Protein AF-A0A075LX25-F1 (afdb_monomer)

Foldseek 3Di:
DLLVLLVVLLVLLVVLLVVLVVLLVVQVDPLCVLVSVVSVVSSVLSVVSNVVSVVVSVVVVVVVVVVVVVCVVVPADPVPDDPDDDDDDDDDDDDDDPPDPDPVLNVLVVSCCVSLVPPDDDLVRLVSLQVVLVVCLVSLVSSLVSLVVSLVPDNHPVVNVVSVVSSVVSVSVNVSSVVSNVSSVVNVVVVVVVVVVCCCVPPDPVPNVVPPD

Secondary structure (DSSP, 8-state):
-HHHHHHHHHHHHHHHHHHHHHHHHHT-SGGGHHHHHHHHHHHHHHHHHHHHHHHHHHHHHHHHHHHHHGGG-TTS-TT-------------PPPS--TT---HHHHHHHHHHHHHHSSPPPHHHHHHHHHHHHHHHHHHHHHHHHHHHHHHH--SHHHHHHHHHHHHHHHHHHHHHHHHHHHHHHHHHHHHHHHHHHHHHHS-GGGGGGTT-

Structure (mmCIF, N/CA/C/O backbone):
data_AF-A0A075LX25-F1
#
_entry.id   AF-A0A075LX25-F1
#
loop_
_atom_site.group_PDB
_atom_site.id
_atom_site.type_symbol
_atom_site.label_atom_id
_atom_site.label_alt_id
_atom_site.label_comp_id
_atom_site.label_asym_id
_atom_site.label_entity_id
_atom_site.label_seq_id
_atom_site.pdbx_PDB_ins_code
_atom_site.Cartn_x
_atom_site.Cartn_y
_atom_site.Cartn_z
_atom_site.occupancy
_atom_site.B_iso_or_equiv
_atom_site.auth_seq_id
_atom_site.auth_comp_id
_atom_site.auth_asym_id
_atom_site.auth_atom_id
_atom_site.pdbx_PDB_model_num
ATOM 1 N N . MET A 1 1 ? -3.663 -1.501 22.529 1.00 60.97 1 MET A N 1
ATOM 2 C CA . MET A 1 1 ? -2.922 -2.020 21.355 1.00 60.97 1 MET A CA 1
ATOM 3 C C . MET A 1 1 ? -3.442 -1.417 20.053 1.00 60.97 1 MET A C 1
ATOM 5 O O . MET A 1 1 ? -2.631 -0.852 19.342 1.00 60.97 1 MET A O 1
ATOM 9 N N . VAL A 1 2 ? -4.759 -1.421 19.802 1.00 77.56 2 VAL A N 1
ATOM 10 C CA . VAL A 1 2 ? -5.391 -0.855 18.586 1.00 77.56 2 VAL A CA 1
ATOM 11 C C . VAL A 1 2 ? -4.964 0.590 18.276 1.00 77.56 2 VAL A C 1
ATOM 13 O O . VAL A 1 2 ? -4.506 0.862 17.177 1.00 77.56 2 VAL A O 1
ATOM 16 N N . GLU A 1 3 ? -5.001 1.500 19.256 1.00 82.44 3 GLU A N 1
ATOM 17 C CA . GLU A 1 3 ? -4.619 2.908 19.033 1.00 82.44 3 GLU A CA 1
ATOM 18 C C . GLU A 1 3 ? -3.152 3.089 18.594 1.00 82.44 3 GLU A C 1
ATOM 20 O O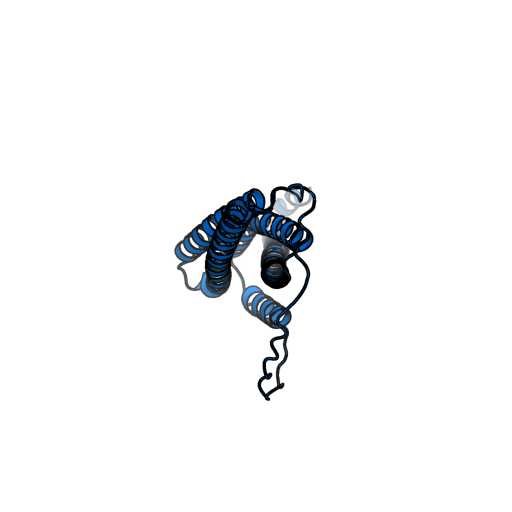 . GLU A 1 3 ? -2.855 3.935 17.755 1.00 82.44 3 GLU A O 1
ATOM 25 N N . LYS A 1 4 ? -2.224 2.283 19.132 1.00 88.94 4 LYS A N 1
ATOM 26 C CA . LYS A 1 4 ? -0.805 2.334 18.742 1.00 88.94 4 LYS A CA 1
ATOM 27 C C . LYS A 1 4 ? -0.632 1.883 17.291 1.00 88.94 4 LYS A C 1
ATOM 29 O O . LYS A 1 4 ? 0.054 2.560 16.534 1.00 88.94 4 LYS A O 1
ATOM 34 N N . ASP A 1 5 ? -1.269 0.772 16.930 1.00 90.12 5 ASP A N 1
ATOM 35 C CA . ASP A 1 5 ? -1.233 0.206 15.579 1.00 90.12 5 ASP A CA 1
ATOM 36 C C . ASP A 1 5 ? -1.844 1.203 14.564 1.00 90.12 5 ASP A C 1
ATOM 38 O O . ASP A 1 5 ? -1.271 1.447 13.505 1.00 90.12 5 ASP A O 1
ATOM 42 N N . MET A 1 6 ? -2.949 1.869 14.922 1.00 90.06 6 MET A N 1
ATOM 43 C CA . MET A 1 6 ? -3.569 2.928 14.111 1.00 90.06 6 MET A CA 1
ATOM 44 C C . MET A 1 6 ? -2.657 4.156 13.927 1.00 90.06 6 MET A C 1
ATOM 46 O O . MET A 1 6 ? -2.541 4.685 12.821 1.00 90.06 6 MET A O 1
ATOM 50 N N . LEU A 1 7 ? -1.976 4.609 14.988 1.00 93.44 7 LEU A N 1
ATOM 51 C CA . LEU A 1 7 ? -1.011 5.716 14.903 1.00 93.44 7 LEU A CA 1
ATOM 52 C C . LEU A 1 7 ? 0.196 5.369 14.028 1.00 93.44 7 LEU A C 1
ATOM 54 O O . LEU A 1 7 ? 0.692 6.221 13.289 1.00 93.44 7 LEU A O 1
ATOM 58 N N . GLU A 1 8 ? 0.675 4.131 14.120 1.00 95.06 8 GLU A N 1
ATOM 59 C CA . GLU A 1 8 ? 1.778 3.651 13.295 1.00 95.06 8 GLU A CA 1
ATOM 60 C C . GLU A 1 8 ? 1.414 3.699 11.811 1.00 95.06 8 GLU A C 1
ATOM 62 O O . GLU A 1 8 ? 2.171 4.259 11.018 1.00 95.06 8 GLU A O 1
ATOM 67 N N . VAL A 1 9 ? 0.240 3.183 11.450 1.00 93.88 9 VAL A N 1
ATOM 68 C CA . VAL A 1 9 ? -0.244 3.195 10.066 1.00 93.88 9 VAL A CA 1
ATOM 69 C C . VAL A 1 9 ? -0.485 4.613 9.565 1.00 93.88 9 VAL A C 1
ATOM 71 O O . VAL A 1 9 ? -0.024 4.953 8.481 1.00 93.88 9 VAL A O 1
ATOM 74 N N . TYR A 1 10 ? -1.088 5.485 10.375 1.00 96.38 10 TYR A N 1
ATOM 75 C CA . TYR A 1 10 ? -1.231 6.903 10.032 1.00 96.38 10 TYR A CA 1
ATOM 76 C C . TYR A 1 10 ? 0.113 7.550 9.645 1.00 96.38 10 TYR A C 1
ATOM 78 O O . TYR A 1 10 ? 0.211 8.269 8.645 1.00 96.38 10 TYR A O 1
ATOM 86 N N . GLU A 1 11 ? 1.175 7.286 10.412 1.00 97.19 11 GLU A N 1
ATOM 87 C CA . GLU A 1 11 ? 2.505 7.814 10.104 1.00 97.19 11 GLU A CA 1
ATOM 88 C C . GLU A 1 11 ? 3.157 7.130 8.892 1.00 97.19 11 GLU A C 1
ATOM 90 O O . GLU A 1 11 ? 3.932 7.782 8.183 1.00 97.19 11 GLU A O 1
ATOM 95 N N . LEU A 1 12 ? 2.859 5.855 8.624 1.00 96.25 12 LEU A N 1
ATOM 96 C CA . LEU A 1 12 ? 3.297 5.170 7.404 1.00 96.25 12 LEU A CA 1
ATOM 97 C C . LEU A 1 12 ? 2.649 5.795 6.162 1.00 96.25 12 LEU A C 1
ATOM 99 O O . LEU A 1 12 ? 3.384 6.226 5.276 1.00 96.25 12 LEU A O 1
ATOM 103 N N . GLU A 1 13 ? 1.333 5.989 6.153 1.00 95.56 13 GLU A N 1
ATOM 104 C CA . GLU A 1 13 ? 0.575 6.582 5.038 1.00 95.56 13 GLU A CA 1
ATOM 105 C C . GLU A 1 13 ? 1.006 8.022 4.725 1.00 95.56 13 GLU A C 1
ATOM 107 O O . GLU A 1 13 ? 1.232 8.450 3.583 1.00 95.56 13 GLU A O 1
ATOM 112 N N . LYS A 1 14 ? 1.229 8.801 5.784 1.00 96.75 14 LYS A N 1
ATOM 113 C CA . LYS A 1 14 ? 1.765 10.161 5.690 1.00 96.75 14 LYS A CA 1
ATOM 114 C C . LYS A 1 14 ? 3.177 10.200 5.102 1.00 96.75 14 LYS A C 1
ATOM 116 O O . LYS A 1 14 ? 3.534 11.171 4.430 1.00 96.75 14 LYS A O 1
ATOM 121 N N . LYS A 1 15 ? 4.007 9.190 5.373 1.00 96.19 15 LYS A N 1
ATOM 122 C CA . LYS A 1 15 ? 5.345 9.068 4.774 1.00 96.19 15 LYS A CA 1
ATOM 123 C C . LYS A 1 15 ? 5.261 8.558 3.337 1.00 96.19 15 LYS A C 1
ATOM 125 O O . LYS A 1 15 ? 5.974 9.097 2.492 1.00 96.19 15 LYS A O 1
ATOM 130 N N . ALA A 1 16 ? 4.403 7.577 3.067 1.00 93.06 16 ALA A N 1
ATOM 131 C CA . ALA A 1 16 ? 4.197 6.976 1.755 1.00 93.06 16 ALA A CA 1
ATOM 132 C C . ALA A 1 16 ? 3.757 8.032 0.736 1.00 93.06 16 ALA A C 1
ATOM 134 O O . ALA A 1 16 ? 4.486 8.288 -0.222 1.00 93.06 16 ALA A O 1
ATOM 135 N N . SER A 1 17 ? 2.679 8.767 1.025 1.00 93.88 17 SER A N 1
ATOM 136 C CA . SER A 1 17 ? 2.185 9.865 0.175 1.00 93.88 17 SER A CA 1
ATOM 137 C C . SER A 1 17 ? 3.264 10.901 -0.166 1.00 93.88 17 SER A C 1
ATOM 139 O O . SER A 1 17 ? 3.416 11.302 -1.322 1.00 93.88 17 SER A O 1
ATOM 141 N N . LYS A 1 18 ? 4.078 11.312 0.817 1.00 95.81 18 LYS A N 1
ATOM 142 C CA . LYS A 1 18 ? 5.194 12.244 0.587 1.00 95.81 18 LYS A CA 1
ATOM 143 C C . LYS A 1 18 ? 6.259 11.656 -0.333 1.00 95.81 18 LYS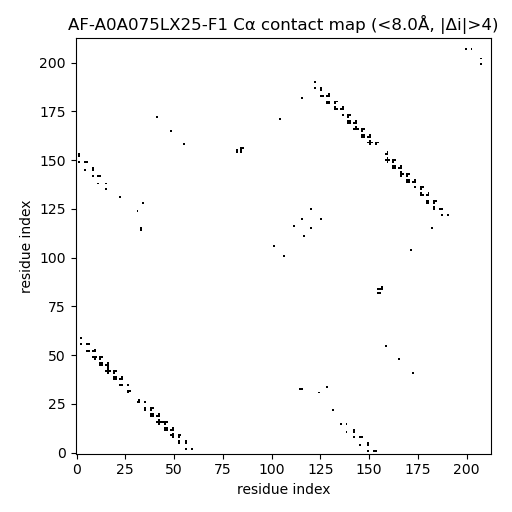 A C 1
ATOM 145 O O . LYS A 1 18 ? 6.712 12.358 -1.234 1.00 95.81 18 LYS A O 1
ATOM 150 N N . LYS A 1 19 ? 6.662 10.405 -0.102 1.00 94.62 19 LYS A N 1
ATOM 151 C CA . LYS A 1 19 ? 7.670 9.721 -0.921 1.00 94.62 19 LYS A CA 1
ATOM 152 C C . LYS A 1 19 ? 7.178 9.526 -2.353 1.00 94.62 19 LYS A C 1
ATOM 154 O O . LYS A 1 19 ? 7.884 9.912 -3.276 1.00 94.62 19 LYS A O 1
ATOM 159 N N . TYR A 1 20 ? 5.945 9.056 -2.543 1.00 90.00 20 TYR A N 1
ATOM 160 C CA . TYR A 1 20 ? 5.354 8.923 -3.875 1.00 90.00 20 TYR A CA 1
ATOM 161 C C . TYR A 1 20 ? 5.366 10.254 -4.631 1.00 90.00 20 TYR A C 1
ATOM 163 O O . TYR A 1 20 ? 5.832 10.324 -5.766 1.00 90.00 20 TYR A O 1
ATOM 171 N N . MET A 1 21 ? 4.978 11.351 -3.976 1.00 92.69 21 MET A N 1
ATOM 172 C CA . MET A 1 21 ? 5.028 12.679 -4.592 1.00 92.69 21 MET A CA 1
ATOM 173 C C . MET A 1 21 ? 6.449 13.188 -4.874 1.00 92.69 21 MET A C 1
ATOM 175 O O . MET A 1 21 ? 6.636 13.973 -5.806 1.00 92.69 21 MET A O 1
ATOM 179 N N . GLN A 1 22 ? 7.454 12.780 -4.095 1.00 94.31 22 GLN A N 1
ATOM 180 C CA . GLN A 1 22 ? 8.859 13.074 -4.399 1.00 94.31 22 GLN A CA 1
ATOM 181 C C . GLN A 1 22 ? 9.303 12.347 -5.673 1.00 94.31 22 GLN A C 1
ATOM 183 O O . GLN A 1 22 ? 9.898 12.974 -6.550 1.00 94.31 22 GLN A O 1
ATOM 188 N N . GLU A 1 23 ? 8.941 11.072 -5.821 1.00 91.62 23 GLU A N 1
ATOM 189 C CA . GLU A 1 23 ? 9.244 10.282 -7.019 1.00 91.62 23 GLU A CA 1
ATOM 190 C C . GLU A 1 23 ? 8.541 10.831 -8.268 1.00 91.62 23 GLU A C 1
ATOM 192 O O . GLU A 1 23 ? 9.168 10.973 -9.317 1.00 91.62 23 GLU A O 1
ATOM 197 N N . VAL A 1 24 ? 7.277 11.256 -8.150 1.00 84.50 24 VAL A N 1
ATOM 198 C CA . VAL A 1 24 ? 6.540 11.925 -9.242 1.00 84.50 24 VAL A CA 1
ATOM 199 C C . VAL A 1 24 ? 7.286 13.163 -9.744 1.00 84.50 24 VAL A C 1
ATOM 201 O O . VAL A 1 24 ? 7.380 13.377 -10.953 1.00 84.50 24 VAL A O 1
ATOM 204 N N . LYS A 1 25 ? 7.837 13.973 -8.830 1.00 91.50 25 LYS A N 1
ATOM 205 C CA . LYS A 1 25 ? 8.612 15.175 -9.179 1.00 91.50 25 LYS A CA 1
ATOM 206 C C . LYS A 1 25 ? 9.962 14.832 -9.805 1.00 91.50 25 LYS A C 1
ATOM 208 O O . LYS A 1 25 ? 10.400 15.543 -10.705 1.00 91.50 25 LYS A O 1
ATOM 213 N N . ARG A 1 26 ? 10.610 13.761 -9.334 1.00 91.88 26 ARG A N 1
ATOM 214 C CA . ARG A 1 26 ? 11.889 13.270 -9.867 1.00 91.88 26 ARG A CA 1
ATOM 215 C C . ARG A 1 26 ? 11.743 12.746 -11.297 1.00 91.88 26 ARG A C 1
ATOM 217 O O . ARG A 1 26 ? 12.629 12.959 -12.114 1.00 91.88 26 ARG A O 1
ATOM 224 N N . LEU A 1 27 ? 10.621 12.099 -11.608 1.00 86.44 27 LEU A N 1
ATOM 225 C CA . LEU A 1 27 ? 10.330 11.485 -12.906 1.00 86.44 27 LEU A CA 1
ATOM 226 C C . LEU A 1 27 ? 9.596 12.427 -13.883 1.00 86.44 27 LEU A C 1
ATOM 228 O O . LEU A 1 27 ? 8.610 12.047 -14.516 1.00 86.44 27 LEU A O 1
ATOM 232 N N . ASN A 1 28 ? 10.040 13.676 -14.010 1.00 82.44 28 ASN A N 1
ATOM 233 C CA . ASN A 1 28 ? 9.319 14.711 -14.766 1.00 82.44 28 ASN A CA 1
ATOM 234 C C . ASN A 1 28 ? 9.358 14.551 -16.304 1.00 82.44 28 ASN A C 1
ATOM 236 O O . ASN A 1 28 ? 8.515 15.128 -16.991 1.00 82.44 28 ASN A O 1
ATOM 240 N N . GLU A 1 29 ? 10.267 13.745 -16.851 1.00 82.56 29 GLU A N 1
ATOM 241 C CA . GLU A 1 29 ? 10.363 13.507 -18.297 1.00 82.56 29 GLU A CA 1
ATOM 242 C C . GLU A 1 29 ? 9.153 12.733 -18.849 1.00 82.56 29 GLU A C 1
ATOM 244 O O . GLU A 1 29 ? 8.576 11.880 -18.170 1.00 82.56 29 GLU A O 1
ATOM 249 N N . GLU A 1 30 ? 8.778 12.987 -20.110 1.00 74.69 30 GLU A N 1
ATOM 250 C CA . GLU A 1 30 ? 7.608 12.349 -20.743 1.00 74.69 30 GLU A CA 1
ATOM 251 C C . GLU A 1 30 ? 7.742 10.826 -20.815 1.00 74.69 30 GLU A C 1
ATOM 253 O O . GLU A 1 30 ? 6.756 10.110 -20.640 1.00 74.69 30 GLU A O 1
ATOM 258 N N . LYS A 1 31 ? 8.974 10.316 -20.958 1.00 75.12 31 LYS A N 1
ATOM 259 C CA . LYS A 1 31 ? 9.248 8.874 -20.973 1.00 75.12 31 LYS A CA 1
ATOM 260 C C . LYS A 1 31 ? 8.707 8.170 -19.721 1.00 75.12 31 LYS A C 1
ATOM 262 O O . LYS A 1 31 ? 8.250 7.039 -19.821 1.00 75.12 31 LYS A O 1
ATOM 267 N N . TYR A 1 32 ? 8.673 8.850 -18.569 1.00 75.88 32 TYR A N 1
ATOM 268 C CA . TYR A 1 32 ? 8.199 8.320 -17.284 1.00 75.88 32 TYR A CA 1
ATOM 269 C C . TYR A 1 32 ? 6.708 8.512 -17.009 1.00 75.88 32 TYR A C 1
ATOM 271 O O . TYR A 1 32 ? 6.232 8.128 -15.937 1.00 75.88 32 TYR A O 1
ATOM 279 N N . ARG A 1 33 ? 5.949 9.085 -17.945 1.00 73.56 33 ARG A N 1
ATOM 280 C CA . ARG A 1 33 ? 4.532 9.401 -17.743 1.00 73.56 33 ARG A CA 1
ATOM 281 C C . ARG A 1 33 ? 3.688 8.229 -17.209 1.00 73.56 33 ARG A C 1
ATOM 283 O O . ARG A 1 33 ? 2.925 8.486 -16.276 1.00 73.56 33 ARG A O 1
ATOM 290 N N . PRO A 1 34 ? 3.820 6.976 -17.692 1.00 70.00 34 PRO A N 1
ATOM 291 C CA . PRO A 1 34 ? 3.030 5.867 -17.153 1.00 70.00 34 PRO A CA 1
ATOM 292 C C . PRO A 1 34 ? 3.329 5.559 -15.681 1.00 70.00 34 PRO A C 1
ATOM 294 O O . PRO A 1 34 ? 2.418 5.403 -14.872 1.00 70.00 34 PRO A O 1
ATOM 297 N N . ILE A 1 35 ? 4.610 5.558 -15.302 1.00 74.00 35 ILE A N 1
ATOM 298 C CA . ILE A 1 35 ? 5.029 5.329 -13.911 1.00 74.00 35 ILE A CA 1
ATOM 299 C C . ILE A 1 35 ? 4.562 6.477 -13.026 1.00 74.00 35 ILE A C 1
ATOM 301 O O . ILE A 1 35 ? 4.069 6.245 -11.926 1.00 74.00 35 ILE A O 1
ATOM 305 N N . ARG A 1 36 ? 4.673 7.724 -13.501 1.00 77.50 36 ARG A N 1
ATOM 306 C CA . ARG A 1 36 ? 4.149 8.873 -12.760 1.00 77.50 36 ARG A CA 1
ATOM 307 C C . ARG A 1 36 ? 2.656 8.737 -12.489 1.00 77.50 36 ARG A C 1
ATOM 309 O O . ARG A 1 36 ? 2.238 9.052 -11.384 1.00 77.50 36 ARG A O 1
ATOM 316 N N . ALA A 1 37 ? 1.866 8.304 -13.470 1.00 72.31 37 ALA A N 1
ATOM 317 C CA . ALA A 1 37 ? 0.425 8.138 -13.292 1.00 72.31 37 ALA A CA 1
ATOM 318 C C . ALA A 1 37 ? 0.117 7.125 -12.179 1.00 72.31 37 ALA A C 1
ATOM 320 O O . ALA A 1 37 ? -0.690 7.413 -11.296 1.00 72.31 37 ALA A O 1
ATOM 321 N N . LEU A 1 38 ? 0.834 5.998 -12.165 1.00 77.94 38 LEU A N 1
ATOM 322 C CA . LEU A 1 38 ? 0.745 5.019 -11.085 1.00 77.94 38 LEU A CA 1
ATOM 323 C C . LEU A 1 38 ? 1.141 5.619 -9.727 1.00 77.94 38 LEU A C 1
ATOM 325 O O . LEU A 1 38 ? 0.397 5.494 -8.760 1.00 77.94 38 LEU A O 1
ATOM 329 N N . LEU A 1 39 ? 2.280 6.311 -9.648 1.00 77.50 39 LEU A N 1
ATOM 330 C CA . LEU A 1 39 ? 2.745 6.929 -8.402 1.00 77.50 39 LEU A CA 1
ATOM 331 C C . LEU A 1 39 ? 1.784 8.000 -7.879 1.00 77.50 39 LEU A C 1
ATOM 333 O O . LEU A 1 39 ? 1.628 8.143 -6.670 1.00 77.50 39 LEU A O 1
ATOM 337 N N . VAL A 1 40 ? 1.130 8.748 -8.771 1.00 77.62 40 VAL A N 1
ATOM 338 C CA . VAL A 1 40 ? 0.088 9.711 -8.396 1.00 77.62 40 VAL A CA 1
ATOM 339 C C . VAL A 1 40 ? -1.117 8.992 -7.798 1.00 77.62 40 VAL A C 1
ATOM 341 O O . VAL A 1 40 ? -1.625 9.454 -6.781 1.00 77.62 40 VAL A O 1
ATOM 344 N N . LYS A 1 41 ? -1.553 7.864 -8.375 1.00 82.19 41 LYS A N 1
ATOM 345 C CA . LYS A 1 41 ? -2.642 7.060 -7.800 1.00 82.19 41 LYS A CA 1
ATOM 346 C C . LYS A 1 41 ? -2.293 6.590 -6.387 1.00 82.19 41 LYS A C 1
ATOM 348 O O . LYS A 1 41 ? -3.035 6.914 -5.468 1.00 82.19 41 LYS A O 1
ATOM 353 N N . LEU A 1 42 ? -1.130 5.958 -6.210 1.00 81.81 42 LEU A N 1
ATOM 354 C CA . LEU A 1 42 ? -0.654 5.500 -4.896 1.00 81.81 42 LEU A CA 1
ATOM 355 C C . LEU A 1 42 ? -0.553 6.661 -3.891 1.00 81.81 42 LEU A C 1
ATOM 357 O O . LEU A 1 42 ? -0.962 6.545 -2.741 1.00 81.81 42 LEU A O 1
ATOM 361 N N . ALA A 1 43 ? -0.072 7.831 -4.329 1.00 81.88 43 ALA A N 1
ATOM 362 C CA . ALA A 1 43 ? -0.018 9.017 -3.477 1.00 81.88 43 ALA A CA 1
ATOM 363 C C . ALA A 1 43 ? -1.407 9.501 -3.034 1.00 81.88 43 ALA A C 1
ATOM 365 O O . ALA A 1 43 ? -1.561 9.920 -1.885 1.00 81.88 43 ALA A O 1
ATOM 366 N N . ILE A 1 44 ? -2.391 9.489 -3.939 1.00 80.62 44 ILE A N 1
ATOM 367 C CA . ILE A 1 44 ? -3.776 9.877 -3.643 1.00 80.62 44 ILE A CA 1
ATOM 368 C C . ILE A 1 44 ? -4.375 8.912 -2.622 1.00 80.62 44 ILE A C 1
ATOM 370 O O . ILE A 1 44 ? -4.926 9.375 -1.621 1.00 80.62 44 ILE A O 1
ATOM 374 N N . ASP A 1 45 ? -4.215 7.608 -2.836 1.00 84.25 45 ASP A N 1
ATOM 375 C CA . ASP A 1 45 ? -4.740 6.580 -1.935 1.00 84.25 45 ASP A CA 1
ATOM 376 C C . ASP A 1 45 ? -4.149 6.734 -0.537 1.00 84.25 45 ASP A C 1
ATOM 378 O O . ASP A 1 45 ? -4.901 6.916 0.419 1.00 84.25 45 ASP A O 1
ATOM 382 N N . SER A 1 46 ? -2.823 6.862 -0.418 1.00 89.81 46 SER A N 1
ATOM 383 C CA . SER A 1 46 ? -2.187 7.083 0.885 1.00 89.81 46 SER A CA 1
ATOM 384 C C . SER A 1 46 ? -2.655 8.369 1.581 1.00 89.81 46 SER A C 1
ATOM 386 O O . SER A 1 46 ? -2.720 8.447 2.810 1.00 89.81 46 SER A O 1
ATOM 388 N N . VAL A 1 47 ? -2.995 9.427 0.832 1.00 90.94 47 VAL A N 1
ATOM 389 C CA . VAL A 1 47 ? -3.582 10.644 1.425 1.00 90.94 47 VAL A CA 1
ATOM 390 C C . VAL A 1 47 ? -4.981 10.369 1.972 1.00 90.94 47 VAL A C 1
ATOM 392 O O . VAL A 1 47 ? -5.293 10.835 3.076 1.00 90.94 47 VAL A O 1
ATOM 395 N N . ILE A 1 48 ? -5.804 9.629 1.228 1.00 89.12 48 ILE A N 1
ATOM 396 C CA . ILE A 1 48 ? -7.150 9.228 1.647 1.00 89.12 48 ILE A CA 1
ATOM 397 C C . ILE A 1 48 ? -7.056 8.334 2.887 1.00 89.12 48 ILE A C 1
ATOM 399 O O . ILE A 1 48 ? -7.673 8.649 3.906 1.00 89.12 48 ILE A O 1
ATOM 403 N N . HIS A 1 49 ? -6.231 7.287 2.850 1.00 94.62 49 HIS A N 1
ATOM 404 C CA . HIS A 1 49 ? -6.034 6.337 3.949 1.00 94.62 49 HIS A CA 1
ATOM 405 C C . HIS A 1 49 ? -5.558 7.030 5.222 1.00 94.62 49 HIS A C 1
ATOM 407 O O . HIS A 1 49 ? -6.134 6.823 6.292 1.00 94.62 49 HIS A O 1
ATOM 413 N N . LYS A 1 50 ? -4.586 7.943 5.107 1.00 96.56 50 LYS A N 1
ATOM 414 C CA . LYS A 1 50 ? -4.129 8.786 6.219 1.00 96.56 50 LYS A CA 1
ATOM 415 C C . LYS A 1 50 ? -5.287 9.553 6.869 1.00 96.56 50 LYS A C 1
ATOM 417 O O . LYS A 1 50 ? -5.386 9.572 8.094 1.00 96.56 50 LYS A O 1
ATOM 422 N N . HIS A 1 51 ? -6.148 10.200 6.082 1.00 96.75 51 HIS A N 1
ATOM 423 C CA . HIS A 1 51 ? -7.267 10.978 6.629 1.00 96.75 51 HIS A CA 1
ATOM 424 C C . HIS A 1 51 ? -8.378 10.099 7.212 1.00 96.75 51 HIS A C 1
ATOM 426 O O . HIS A 1 51 ? -8.945 10.448 8.247 1.00 96.75 51 HIS A O 1
ATOM 432 N N . LEU A 1 52 ? -8.651 8.940 6.608 1.00 94.56 52 LEU A N 1
ATOM 433 C CA . LEU A 1 52 ? -9.557 7.948 7.189 1.00 94.56 52 LEU A CA 1
ATOM 434 C C . LEU A 1 52 ? -9.024 7.446 8.534 1.00 94.56 52 LEU A C 1
ATOM 436 O O . LEU A 1 52 ? -9.768 7.402 9.509 1.00 94.56 52 LEU A O 1
ATOM 440 N N . MET A 1 53 ? -7.729 7.136 8.618 1.00 94.81 53 MET A N 1
ATOM 441 C CA . MET A 1 53 ? -7.098 6.682 9.856 1.00 94.81 53 MET A CA 1
ATOM 442 C C . MET A 1 53 ? -7.120 7.761 10.944 1.00 94.81 53 MET A C 1
ATOM 444 O O . MET A 1 53 ? -7.400 7.469 12.104 1.00 94.81 53 MET A O 1
ATOM 448 N N . GLU A 1 54 ? -6.874 9.019 10.581 1.00 95.19 54 GLU A N 1
ATOM 449 C CA . GLU A 1 54 ? -6.992 10.160 11.492 1.00 95.19 54 GLU A CA 1
ATOM 450 C C . GLU A 1 54 ? -8.417 10.302 12.050 1.00 95.19 54 GLU A C 1
ATOM 452 O O . GLU A 1 54 ? -8.594 10.481 13.259 1.00 95.19 54 GLU A O 1
ATOM 457 N N . ALA A 1 55 ? -9.433 10.162 11.193 1.00 95.38 55 ALA A N 1
ATOM 458 C CA . ALA A 1 55 ? -10.832 10.188 11.607 1.00 95.38 55 ALA A CA 1
ATOM 459 C C . ALA A 1 55 ? -11.170 9.015 12.543 1.00 95.38 55 ALA A C 1
ATOM 461 O O . ALA A 1 55 ? -11.735 9.242 13.613 1.00 95.38 55 ALA A O 1
ATOM 462 N N . LEU A 1 56 ? -10.757 7.789 12.199 1.00 90.62 56 LEU A N 1
ATOM 463 C CA . LEU A 1 56 ? -10.946 6.600 13.039 1.00 90.62 56 LEU A CA 1
ATOM 464 C C . LEU A 1 56 ? -10.288 6.766 14.414 1.00 90.62 56 LEU A C 1
ATOM 466 O O . LEU A 1 56 ? -10.920 6.504 15.436 1.00 90.62 56 LEU A O 1
ATOM 470 N N . LEU A 1 57 ? -9.048 7.262 14.457 1.00 89.88 57 LEU A N 1
ATOM 471 C CA . LEU A 1 57 ? -8.326 7.553 15.698 1.00 89.88 57 LEU A CA 1
ATOM 472 C C . LEU A 1 57 ? -9.068 8.565 16.570 1.00 89.88 57 LEU A C 1
ATOM 474 O O . LEU A 1 57 ? -9.173 8.380 17.786 1.00 89.88 57 LEU A O 1
ATOM 478 N N . LYS A 1 58 ? -9.573 9.642 15.961 1.00 93.69 58 LYS A N 1
ATOM 479 C CA . LYS A 1 58 ? -10.347 10.661 16.669 1.00 93.69 58 LYS A CA 1
ATOM 480 C C . LYS A 1 58 ? -11.626 10.060 17.252 1.00 93.69 58 LYS A C 1
ATOM 482 O O . LYS A 1 58 ? -11.850 10.192 18.453 1.00 93.69 58 LYS A O 1
ATOM 487 N N . SER A 1 59 ? -12.399 9.332 16.447 1.00 87.81 59 SER A N 1
ATOM 488 C CA . SER A 1 59 ? -13.619 8.662 16.905 1.00 87.81 59 SER A CA 1
ATOM 489 C C . SER A 1 59 ? -13.339 7.651 18.020 1.00 87.81 59 SER A C 1
ATOM 491 O O . SER A 1 59 ? -14.057 7.627 19.016 1.00 87.81 59 SER A O 1
ATOM 493 N N . TYR A 1 60 ? -12.262 6.867 17.916 1.00 80.94 60 TYR A N 1
ATOM 494 C CA . TYR A 1 60 ? -11.863 5.912 18.954 1.00 80.94 60 TYR A CA 1
ATOM 495 C C . TYR A 1 60 ? -11.567 6.609 20.291 1.00 80.94 60 TYR A C 1
ATOM 497 O O . TYR A 1 60 ? -11.983 6.143 21.355 1.00 80.94 60 TYR A O 1
ATOM 505 N N . ARG A 1 61 ? -10.872 7.752 20.253 1.00 85.12 61 ARG A N 1
ATOM 506 C CA . ARG A 1 61 ? -10.567 8.553 21.448 1.00 85.12 61 ARG A CA 1
ATOM 507 C C . ARG A 1 61 ? -11.811 9.172 22.071 1.00 85.12 61 ARG A C 1
ATOM 509 O O . ARG A 1 61 ? -11.928 9.144 23.293 1.00 85.12 61 ARG A O 1
ATOM 516 N N . GLU A 1 62 ? -12.722 9.694 21.255 1.00 85.56 62 GLU A N 1
ATOM 517 C CA . GLU A 1 62 ? -13.986 10.273 21.723 1.00 85.56 62 GLU A CA 1
ATOM 518 C C . GLU A 1 62 ? -14.874 9.212 22.381 1.00 85.56 62 GLU A C 1
ATOM 520 O O . GLU A 1 62 ? -15.289 9.399 23.522 1.00 85.56 62 GLU A O 1
ATOM 525 N N . VAL A 1 63 ? -15.071 8.055 21.737 1.00 79.00 63 VAL A N 1
ATOM 526 C CA . VAL A 1 63 ? -15.829 6.930 22.317 1.00 79.00 63 VAL A CA 1
ATOM 527 C C . VAL A 1 63 ? -15.205 6.474 23.634 1.00 79.00 63 VAL A C 1
ATOM 529 O O . VAL A 1 63 ? -15.910 6.282 24.621 1.00 79.00 63 VAL A O 1
ATOM 532 N N . ARG A 1 64 ? -13.873 6.355 23.695 1.00 72.12 64 ARG A N 1
ATOM 533 C CA . ARG A 1 64 ? -13.169 6.011 24.939 1.00 72.12 64 ARG A CA 1
ATOM 534 C C . ARG A 1 64 ? -13.361 7.069 26.031 1.00 72.12 64 ARG A C 1
ATOM 536 O O . ARG A 1 64 ? -13.430 6.705 27.201 1.00 72.12 64 ARG A O 1
ATOM 543 N N . GLY A 1 65 ? -13.407 8.350 25.669 1.00 72.06 65 GLY A N 1
ATOM 544 C CA . GLY A 1 65 ? -13.717 9.448 26.586 1.00 72.06 65 GLY A CA 1
ATOM 545 C C . GLY A 1 65 ? -15.127 9.321 27.157 1.00 72.06 65 GLY A C 1
ATOM 546 O O . GLY A 1 65 ? -15.285 9.300 28.373 1.00 72.06 65 GLY A O 1
ATOM 547 N N . LEU A 1 66 ? -16.117 9.104 26.289 1.00 74.69 66 LEU A N 1
ATOM 548 C CA . LEU A 1 66 ? -17.509 8.893 26.689 1.00 74.69 66 LEU A CA 1
ATOM 549 C C . LEU A 1 66 ? -17.664 7.682 27.616 1.00 74.69 66 LEU A C 1
ATOM 551 O O . LEU A 1 66 ? -18.332 7.785 28.635 1.00 74.69 66 LEU A O 1
ATOM 555 N N . VAL A 1 67 ? -17.007 6.553 27.325 1.00 63.91 67 VAL A N 1
ATOM 556 C CA . VAL A 1 67 ? -17.040 5.370 28.208 1.00 63.91 67 VAL A CA 1
ATOM 557 C C . VAL A 1 67 ? -16.507 5.697 29.608 1.00 63.91 67 VAL A C 1
ATOM 559 O O . VAL A 1 67 ? -17.094 5.253 30.590 1.00 63.91 67 VAL A O 1
ATOM 562 N N . LYS A 1 68 ? -15.443 6.505 29.712 1.00 64.19 68 LYS A N 1
ATOM 563 C CA . LYS A 1 68 ? -14.917 6.964 31.009 1.00 64.19 68 LYS A CA 1
ATOM 564 C C . LYS A 1 68 ? -15.881 7.901 31.730 1.00 64.19 68 LYS A C 1
ATOM 566 O O . LYS A 1 68 ? -16.017 7.819 32.938 1.00 64.19 68 LYS A O 1
ATOM 571 N N . GLU A 1 69 ? -16.564 8.787 31.014 1.00 66.00 69 GLU A N 1
ATOM 572 C CA . GLU A 1 69 ? -17.587 9.661 31.610 1.00 66.00 69 GLU A CA 1
ATOM 573 C C . GLU A 1 69 ? -18.817 8.865 32.077 1.00 66.00 69 GLU A C 1
ATOM 575 O O . GLU A 1 69 ? -19.449 9.202 33.079 1.00 66.00 69 GLU A O 1
ATOM 580 N N . ILE A 1 70 ? -19.109 7.753 31.398 1.00 62.50 70 ILE A N 1
ATOM 581 C CA . ILE A 1 70 ? -20.163 6.795 31.746 1.00 62.50 70 ILE A CA 1
ATOM 582 C C . ILE A 1 70 ? -19.749 5.892 32.940 1.00 62.50 70 ILE A C 1
ATOM 584 O O . ILE A 1 70 ? -20.583 5.139 33.447 1.00 62.50 70 ILE A O 1
ATOM 588 N N . GLU A 1 71 ? -18.547 6.048 33.530 1.00 50.38 71 GLU A N 1
ATOM 589 C CA . GLU A 1 71 ? -18.133 5.442 34.825 1.00 50.38 71 GLU A CA 1
ATOM 590 C C . GLU A 1 71 ? -19.028 5.836 36.032 1.00 50.38 71 GLU A C 1
ATOM 592 O O . GLU A 1 71 ? -18.791 5.406 37.164 1.00 50.38 71 GLU A O 1
ATOM 597 N N . ALA A 1 72 ? -20.132 6.560 35.810 1.00 49.38 72 ALA A N 1
ATOM 598 C CA . ALA A 1 72 ? -21.304 6.550 36.690 1.00 49.38 72 ALA A CA 1
ATOM 599 C C . ALA A 1 72 ? -21.953 5.148 36.856 1.00 49.38 72 ALA A C 1
ATOM 601 O O . ALA A 1 72 ? -22.741 4.952 37.781 1.00 49.38 72 ALA A O 1
ATOM 602 N N . TYR A 1 73 ? -21.587 4.144 36.047 1.00 46.06 73 TYR A N 1
ATOM 603 C CA . TYR A 1 73 ? -21.965 2.732 36.228 1.00 46.06 73 TYR A CA 1
ATOM 604 C C . TYR A 1 73 ? -20.849 1.910 36.893 1.00 46.06 73 TYR A C 1
ATOM 606 O O . TYR A 1 73 ? -20.294 0.981 36.312 1.00 46.06 73 TYR A O 1
ATOM 614 N N . LYS A 1 74 ? -20.563 2.235 38.158 1.00 41.78 74 LYS A N 1
ATOM 615 C CA . LYS A 1 74 ? -19.562 1.641 39.076 1.00 41.78 74 LYS A CA 1
ATOM 616 C C . LYS A 1 74 ? -19.549 0.104 39.264 1.00 41.78 74 LYS A C 1
ATOM 618 O O . LYS A 1 74 ? -18.833 -0.373 40.140 1.00 41.78 74 LYS A O 1
ATOM 623 N N . TYR A 1 75 ? -20.319 -0.674 38.507 1.00 44.41 75 TYR A N 1
ATOM 624 C CA . TYR A 1 75 ? -20.549 -2.104 38.758 1.00 44.41 75 TYR A CA 1
ATOM 625 C C . TYR A 1 75 ? -20.170 -3.043 37.609 1.00 44.41 75 TYR A C 1
ATOM 627 O O . TYR A 1 75 ? -20.360 -4.246 37.752 1.00 44.41 75 TYR A O 1
ATOM 635 N N . ILE A 1 76 ? -19.626 -2.537 36.502 1.00 44.22 76 ILE A N 1
ATOM 636 C CA . ILE A 1 76 ? -19.173 -3.379 35.387 1.00 44.22 76 ILE A CA 1
ATOM 637 C C . ILE A 1 76 ? -17.676 -3.138 35.213 1.00 44.22 76 ILE A C 1
ATOM 639 O O . ILE A 1 76 ? -17.239 -2.002 35.019 1.00 44.22 76 ILE A O 1
ATOM 643 N N . GLY A 1 77 ? -16.875 -4.190 35.384 1.00 37.16 77 GLY A N 1
ATOM 644 C CA . GLY A 1 77 ? -15.420 -4.090 35.320 1.00 37.16 77 GLY A CA 1
ATOM 645 C C . GLY A 1 77 ? -14.942 -3.699 33.913 1.00 37.16 77 GLY A C 1
ATOM 646 O O . GLY A 1 77 ? -15.579 -4.063 32.926 1.00 37.16 77 GLY A O 1
ATOM 647 N N . PRO A 1 78 ? -13.796 -3.007 33.774 1.00 40.28 78 PRO A N 1
ATOM 648 C CA . PRO A 1 78 ? -13.259 -2.571 32.477 1.00 40.28 78 PRO A CA 1
ATOM 649 C C . PRO A 1 78 ? -12.935 -3.722 31.500 1.00 40.28 78 PRO A C 1
ATOM 651 O O . PRO A 1 78 ? -12.732 -3.475 30.314 1.00 40.28 78 PRO A O 1
ATOM 654 N N . GLU A 1 79 ? -12.917 -4.965 31.986 1.00 38.69 79 GLU A N 1
ATOM 655 C CA . GLU A 1 79 ? -12.706 -6.204 31.223 1.00 38.69 79 GLU A CA 1
ATOM 656 C C . GLU A 1 79 ? -14.007 -6.742 30.567 1.00 38.69 79 GLU A C 1
ATOM 658 O O . GLU A 1 79 ? -13.942 -7.648 29.740 1.00 38.69 79 GLU A O 1
ATOM 663 N N . GLU A 1 80 ? -15.190 -6.198 30.898 1.00 34.66 80 GLU A N 1
ATOM 664 C CA . GLU A 1 80 ? -16.512 -6.728 30.492 1.00 34.66 80 GLU A CA 1
ATOM 665 C C . GLU A 1 80 ? -17.236 -5.897 29.414 1.00 34.66 80 GLU A C 1
ATOM 667 O O . GLU A 1 80 ? -18.408 -6.129 29.109 1.00 34.66 80 GLU A O 1
ATOM 672 N N . PHE A 1 81 ? -16.560 -4.935 28.783 1.00 36.56 81 PHE A N 1
ATOM 673 C CA . PHE A 1 81 ? -17.154 -4.196 27.668 1.00 36.56 81 PHE A CA 1
ATOM 674 C C . PHE A 1 81 ? -17.086 -5.008 26.365 1.00 36.56 81 PHE A C 1
ATOM 676 O O . PHE A 1 81 ? -16.102 -4.963 25.627 1.00 36.56 81 PHE A O 1
ATOM 683 N N . VAL A 1 82 ? -18.176 -5.704 26.036 1.00 32.97 82 VAL A N 1
ATOM 684 C CA . VAL A 1 82 ? -18.481 -6.130 24.662 1.00 32.97 82 VAL A CA 1
ATOM 685 C C . VAL A 1 82 ? -19.280 -5.006 24.005 1.00 32.97 82 VAL A C 1
ATOM 687 O O . VAL A 1 82 ? -20.434 -4.772 24.357 1.00 32.97 82 VAL A O 1
ATOM 690 N N . ILE A 1 83 ? -18.691 -4.308 23.030 1.00 36.12 83 ILE A N 1
ATOM 691 C CA . ILE A 1 83 ? -19.467 -3.438 22.135 1.00 36.12 83 ILE A CA 1
ATOM 692 C C . ILE A 1 83 ? -20.398 -4.358 21.333 1.00 36.12 83 ILE A C 1
ATOM 694 O O . ILE A 1 83 ? -19.949 -5.108 20.463 1.00 36.12 83 ILE A O 1
ATOM 698 N N . LEU A 1 84 ? -21.687 -4.358 21.678 1.00 28.12 84 LEU A N 1
ATOM 699 C CA . LEU A 1 84 ? -22.706 -5.160 21.005 1.00 28.12 84 LEU A CA 1
ATOM 700 C C . LEU A 1 84 ? -22.797 -4.781 19.518 1.00 28.12 84 LEU A C 1
ATOM 702 O O . LEU A 1 84 ? -22.866 -3.610 19.152 1.00 28.12 84 LEU A O 1
ATOM 706 N N . LYS A 1 85 ? -22.810 -5.806 18.658 1.00 32.12 85 LYS A N 1
ATOM 707 C CA . LYS A 1 85 ? -23.047 -5.693 17.212 1.00 32.12 85 LYS A CA 1
A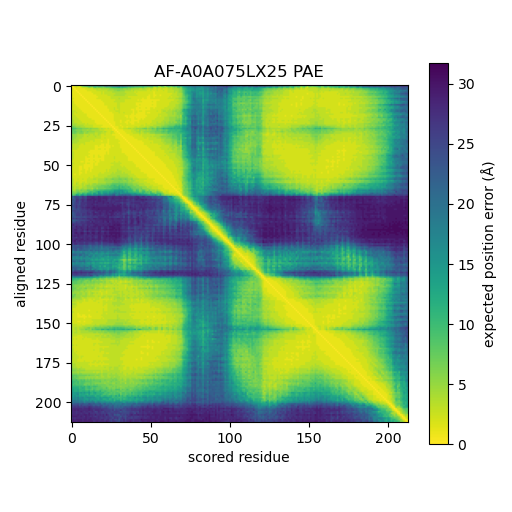TOM 708 C C . LYS A 1 85 ? -24.481 -5.211 16.925 1.00 32.12 85 LYS A C 1
ATOM 710 O O . LYS A 1 85 ? -25.428 -5.882 17.321 1.00 32.12 85 LYS A O 1
ATOM 715 N N . GLY A 1 86 ? -24.608 -4.145 16.128 1.00 26.30 86 GLY A N 1
ATOM 716 C CA . GLY A 1 86 ? -25.852 -3.653 15.497 1.00 26.30 86 GLY A CA 1
ATOM 717 C C . GLY A 1 86 ? -25.992 -2.138 15.694 1.00 26.30 86 GLY A C 1
ATOM 718 O O . GLY A 1 86 ? -25.863 -1.676 16.816 1.00 26.30 86 GLY A O 1
ATOM 719 N N . PHE A 1 87 ? -26.169 -1.281 14.684 1.00 25.30 87 PHE A N 1
ATOM 720 C CA . PHE A 1 87 ? -27.067 -1.333 13.523 1.00 25.30 87 PHE A CA 1
ATOM 721 C C . PHE A 1 87 ? -26.510 -0.518 12.334 1.00 25.30 87 PHE A C 1
ATOM 723 O O . PHE A 1 87 ? -25.815 0.473 12.546 1.00 25.30 87 PHE A O 1
ATOM 730 N N . GLY A 1 88 ? -26.901 -0.886 11.105 1.00 24.17 88 GLY A N 1
ATOM 731 C CA . GLY A 1 88 ? -26.784 -0.034 9.913 1.00 24.17 88 GLY A CA 1
ATOM 732 C C . GLY A 1 88 ? -26.563 -0.803 8.608 1.00 24.17 88 GLY A C 1
ATOM 733 O O . GLY A 1 88 ? -25.443 -0.846 8.113 1.00 24.17 88 GLY A O 1
ATOM 734 N N . GLU A 1 89 ? -27.615 -1.399 8.039 1.00 27.66 89 GLU A N 1
ATOM 735 C CA . GLU A 1 89 ? -27.624 -1.771 6.618 1.00 27.66 89 GLU A CA 1
ATOM 736 C C . GLU A 1 89 ? -27.740 -0.494 5.774 1.00 27.66 89 GLU A C 1
ATOM 738 O O . GLU A 1 89 ? -28.648 0.311 5.984 1.00 27.66 89 GLU A O 1
ATOM 743 N N . VAL A 1 90 ? -26.841 -0.312 4.804 1.00 22.64 90 VAL A N 1
ATOM 744 C CA . VAL A 1 90 ? -26.991 0.695 3.747 1.00 22.64 90 VAL A CA 1
ATOM 745 C C . VAL A 1 90 ? -27.014 -0.030 2.407 1.00 22.64 90 VAL A C 1
ATOM 747 O O . VAL A 1 90 ? -26.011 -0.583 1.960 1.00 22.64 90 VAL A O 1
ATOM 750 N N . ILE A 1 91 ? -28.185 -0.026 1.771 1.00 23.20 91 ILE A N 1
ATOM 751 C CA . ILE A 1 91 ? -28.387 -0.446 0.383 1.00 23.20 91 ILE A CA 1
ATOM 752 C C . ILE A 1 91 ? -28.016 0.742 -0.509 1.00 23.20 91 ILE A C 1
ATOM 754 O O . ILE A 1 91 ? -28.645 1.795 -0.418 1.00 23.20 91 ILE A O 1
ATOM 758 N N . PHE A 1 92 ? -27.033 0.573 -1.396 1.00 21.67 92 PHE A N 1
ATOM 759 C CA . PHE A 1 92 ? -26.788 1.506 -2.499 1.00 21.67 92 PHE A CA 1
ATOM 760 C C . PHE A 1 92 ? -27.281 0.904 -3.824 1.00 21.67 92 PHE A C 1
ATOM 762 O O . PHE A 1 92 ? -26.952 -0.246 -4.128 1.00 21.67 92 PHE A O 1
ATOM 769 N N . PRO A 1 93 ? -28.048 1.652 -4.640 1.00 23.19 93 PRO A N 1
ATOM 770 C CA . PRO A 1 93 ? -28.415 1.214 -5.978 1.00 23.19 93 PRO A CA 1
ATOM 771 C C . PRO A 1 93 ? -27.184 1.229 -6.895 1.00 23.19 93 PRO A C 1
ATOM 773 O O . PRO A 1 93 ? -26.487 2.234 -7.019 1.00 23.19 93 PRO A O 1
ATOM 776 N N . MET A 1 94 ? -26.934 0.099 -7.556 1.00 27.61 94 MET A N 1
ATOM 777 C CA . MET A 1 94 ? -25.941 -0.015 -8.626 1.00 27.61 94 MET A CA 1
ATOM 778 C C . MET A 1 94 ? -26.380 0.778 -9.872 1.00 27.61 94 MET A C 1
ATOM 780 O O . MET A 1 94 ? -27.562 0.735 -10.227 1.00 27.61 94 MET A O 1
ATOM 784 N N . PRO A 1 95 ? -25.450 1.426 -10.600 1.00 30.36 95 PRO A N 1
ATOM 785 C CA . PRO A 1 95 ? -25.708 1.935 -11.942 1.00 30.36 95 PRO A CA 1
ATOM 786 C C . PRO A 1 95 ? -26.050 0.803 -12.922 1.00 30.36 95 PRO A C 1
ATOM 788 O O . PRO A 1 95 ? -25.476 -0.285 -12.880 1.00 30.36 95 PRO A O 1
ATOM 791 N N . GLN A 1 96 ? -26.986 1.101 -13.822 1.00 34.84 96 GLN A N 1
ATOM 792 C CA . GLN A 1 96 ? -27.667 0.187 -14.746 1.00 34.84 96 GLN A CA 1
ATOM 793 C C . GLN A 1 96 ? -26.906 -0.107 -16.058 1.00 34.84 96 GLN A C 1
ATOM 795 O O . GLN A 1 96 ? -27.521 -0.619 -16.990 1.00 34.84 96 GLN A O 1
ATOM 800 N N . ASP A 1 97 ? -25.595 0.159 -16.164 1.00 35.16 97 ASP A N 1
ATOM 801 C CA . ASP A 1 97 ? -24.822 -0.253 -17.354 1.00 35.16 97 ASP A CA 1
ATOM 802 C C . ASP A 1 97 ? -23.650 -1.207 -17.021 1.00 35.16 97 ASP A C 1
ATOM 804 O O . ASP A 1 97 ? -22.622 -0.781 -16.491 1.00 35.16 97 ASP A O 1
ATOM 808 N N . PRO A 1 98 ? -23.797 -2.518 -17.307 1.00 38.59 98 PRO A N 1
ATOM 809 C CA . PRO A 1 98 ? -22.851 -3.577 -16.959 1.00 38.59 98 PRO A CA 1
ATOM 810 C C . PRO A 1 98 ? -21.787 -3.886 -18.035 1.00 38.59 98 PRO A C 1
ATOM 812 O O . PRO A 1 98 ? -21.109 -4.910 -17.938 1.00 38.59 98 PRO A O 1
ATOM 815 N N . ARG A 1 99 ? -21.598 -3.049 -19.065 1.00 37.09 99 ARG A N 1
ATOM 816 C CA . ARG A 1 99 ? -20.772 -3.395 -20.248 1.00 37.09 99 ARG A CA 1
ATOM 817 C C . ARG A 1 99 ? -19.300 -2.963 -20.195 1.00 37.09 99 ARG A C 1
ATOM 819 O O . ARG A 1 99 ? -18.761 -2.465 -21.173 1.00 37.09 99 ARG A O 1
ATOM 826 N N . LYS A 1 100 ? -18.652 -3.198 -19.057 1.00 38.41 100 LYS A N 1
ATOM 827 C CA . LYS A 1 100 ? -17.263 -3.688 -18.904 1.00 38.41 100 LYS A CA 1
ATOM 828 C C . LYS A 1 100 ? -16.983 -3.697 -17.402 1.00 38.41 100 LYS A C 1
ATOM 830 O O . LYS A 1 100 ? -16.323 -2.817 -16.861 1.00 38.41 100 LYS A O 1
ATOM 835 N N . LYS A 1 101 ? -17.524 -4.695 -16.697 1.00 41.84 101 LYS A N 1
ATOM 836 C CA . LYS A 1 101 ? -16.998 -5.076 -15.379 1.00 41.84 101 LYS A CA 1
ATOM 837 C C . LYS A 1 101 ? -15.654 -5.768 -15.594 1.00 41.84 101 LYS A C 1
ATOM 839 O O . LYS A 1 101 ? -15.561 -6.976 -15.437 1.00 41.84 101 LYS A O 1
ATOM 844 N N . MET A 1 102 ? -14.645 -5.016 -16.016 1.00 37.16 102 MET A N 1
ATOM 845 C CA . MET A 1 102 ? -13.298 -5.414 -15.652 1.00 37.16 102 MET A CA 1
ATOM 846 C C . MET A 1 102 ? -13.129 -5.055 -14.184 1.00 37.16 102 MET A C 1
ATOM 848 O O . MET A 1 102 ? -13.503 -3.951 -13.772 1.00 37.16 102 MET A O 1
ATOM 852 N N . GLY A 1 103 ? -12.614 -5.983 -13.384 1.00 42.69 103 GLY A N 1
ATOM 853 C CA . GLY A 1 103 ? -12.131 -5.613 -12.057 1.00 42.69 103 GLY A CA 1
ATOM 854 C C . GLY A 1 103 ? -11.102 -4.490 -12.209 1.00 42.69 103 GLY A C 1
ATOM 855 O O . GLY A 1 103 ? -10.347 -4.485 -13.180 1.00 42.69 103 GLY A O 1
ATOM 856 N N . ILE A 1 104 ? -11.043 -3.536 -11.275 1.00 44.47 104 ILE A N 1
ATOM 857 C CA . ILE A 1 104 ? -9.960 -2.532 -11.256 1.00 44.47 104 ILE A CA 1
ATOM 858 C C . ILE A 1 104 ? -8.595 -3.241 -11.344 1.00 44.47 104 ILE A C 1
ATOM 860 O O . ILE A 1 104 ? -7.708 -2.758 -12.034 1.00 44.47 104 ILE A O 1
ATOM 864 N N . ASP A 1 105 ? -8.487 -4.441 -10.762 1.00 44.88 105 ASP A N 1
ATOM 865 C CA . ASP A 1 105 ? -7.347 -5.355 -10.890 1.00 44.88 105 ASP A CA 1
ATOM 866 C C . ASP A 1 105 ? -7.005 -5.728 -12.344 1.00 44.88 105 ASP A C 1
ATOM 868 O O . ASP A 1 105 ? -5.848 -5.652 -12.742 1.00 44.88 105 ASP A O 1
ATOM 872 N N . GLU A 1 106 ? -7.998 -6.097 -13.155 1.00 48.56 106 GLU A N 1
ATOM 873 C CA . GLU A 1 106 ? -7.808 -6.459 -14.567 1.00 48.56 106 GLU A CA 1
ATOM 874 C C . GLU A 1 106 ? -7.437 -5.235 -15.407 1.00 48.56 106 GLU A C 1
ATOM 876 O O . GLU A 1 106 ? -6.655 -5.344 -16.344 1.00 48.56 106 GLU A O 1
ATOM 881 N N . LEU A 1 107 ? -7.960 -4.060 -15.048 1.00 49.03 107 LEU A N 1
ATOM 882 C CA . LEU A 1 107 ? -7.689 -2.803 -15.745 1.00 49.03 107 LEU A CA 1
ATOM 883 C C . LEU A 1 107 ? -6.306 -2.247 -15.407 1.00 49.03 107 LEU A C 1
ATOM 885 O O . LEU A 1 107 ? -5.628 -1.704 -16.274 1.00 49.03 107 LEU A O 1
ATOM 889 N N . VAL A 1 108 ? -5.869 -2.419 -14.162 1.00 50.47 108 VAL A N 1
ATOM 890 C CA . VAL A 1 108 ? -4.502 -2.127 -13.733 1.00 50.47 108 VAL A CA 1
ATOM 891 C C . VAL A 1 108 ? -3.529 -3.114 -14.370 1.00 50.47 108 VAL A C 1
ATOM 893 O O . VAL A 1 108 ? -2.483 -2.688 -14.844 1.00 50.47 108 VAL A O 1
ATOM 896 N N . ASP A 1 109 ? -3.865 -4.400 -14.448 1.00 54.59 109 ASP A N 1
ATOM 897 C CA . ASP A 1 109 ? -3.020 -5.400 -15.103 1.00 54.59 109 ASP A CA 1
ATOM 898 C C . ASP A 1 109 ? -2.903 -5.176 -16.612 1.00 54.59 109 ASP A C 1
ATOM 900 O O . ASP A 1 109 ? -1.791 -5.214 -17.138 1.00 54.59 109 ASP A O 1
ATOM 904 N N . GLU A 1 110 ? -4.011 -4.891 -17.299 1.00 53.69 110 GLU A N 1
ATOM 905 C CA . GLU A 1 110 ? -4.018 -4.529 -18.721 1.00 53.69 110 GLU A CA 1
ATOM 906 C C . GLU A 1 110 ? -3.224 -3.233 -18.940 1.00 53.69 110 GLU A C 1
ATOM 908 O O . GLU A 1 110 ? -2.316 -3.211 -19.765 1.00 53.69 110 GLU A O 1
ATOM 913 N N . TYR A 1 111 ? -3.444 -2.199 -18.118 1.00 57.00 111 TYR A N 1
ATOM 914 C CA . TYR A 1 111 ? -2.702 -0.937 -18.197 1.00 57.00 111 TYR A CA 1
ATOM 915 C C . TYR A 1 111 ? -1.201 -1.107 -17.938 1.00 57.00 111 TYR A C 1
ATOM 917 O O . TYR A 1 111 ? -0.383 -0.541 -18.660 1.00 57.00 111 TYR A O 1
ATOM 925 N N . LEU A 1 112 ? -0.809 -1.878 -16.919 1.00 57.88 112 LEU A N 1
ATOM 926 C CA . LEU A 1 112 ? 0.597 -2.147 -16.614 1.00 57.88 112 LEU A CA 1
ATOM 927 C C . LEU A 1 112 ? 1.243 -2.971 -17.723 1.00 57.88 112 LEU A C 1
ATOM 929 O O . LEU A 1 112 ? 2.386 -2.703 -18.080 1.00 57.88 112 LEU A O 1
ATOM 933 N N . THR A 1 113 ? 0.522 -3.937 -18.283 1.00 62.12 113 THR A N 1
ATOM 934 C CA . THR A 1 113 ? 1.007 -4.746 -19.402 1.00 62.12 113 THR A CA 1
ATOM 935 C C . THR A 1 113 ? 1.185 -3.864 -20.634 1.00 62.12 113 THR A C 1
ATOM 937 O O . THR A 1 113 ? 2.293 -3.745 -21.137 1.00 62.12 113 THR A O 1
ATOM 940 N N . GLU A 1 114 ? 0.170 -3.122 -21.066 1.00 60.31 114 GLU A N 1
ATOM 941 C CA . GLU A 1 114 ? 0.263 -2.252 -22.243 1.00 60.31 114 GLU A CA 1
ATOM 942 C C . GLU A 1 114 ? 1.301 -1.132 -22.079 1.00 60.31 114 GLU A C 1
ATOM 944 O O . GLU A 1 114 ? 2.131 -0.907 -22.965 1.00 60.31 114 GLU A O 1
ATOM 949 N N . ALA A 1 115 ? 1.309 -0.445 -20.934 1.00 55.75 115 ALA A N 1
ATOM 950 C CA . ALA A 1 115 ? 2.193 0.694 -20.711 1.00 55.75 115 ALA A CA 1
ATOM 951 C C . ALA A 1 115 ? 3.651 0.290 -20.449 1.00 55.75 115 ALA A C 1
ATOM 953 O O . ALA A 1 115 ? 4.560 1.063 -20.760 1.00 55.75 115 ALA A O 1
ATOM 954 N N . LEU A 1 116 ? 3.889 -0.901 -19.885 1.00 55.72 116 LEU A N 1
ATOM 955 C CA . LEU A 1 116 ? 5.234 -1.402 -19.587 1.00 55.72 116 LEU A CA 1
ATOM 956 C C . LEU A 1 116 ? 5.731 -2.441 -20.595 1.00 55.72 116 LEU A C 1
ATOM 958 O O . LEU A 1 116 ? 6.900 -2.818 -20.500 1.00 55.72 116 LEU A O 1
ATOM 962 N N . GLU A 1 117 ? 4.919 -2.902 -21.554 1.00 58.38 117 GLU A N 1
ATOM 963 C CA . GLU A 1 117 ? 5.314 -3.780 -22.674 1.00 58.38 117 GLU A CA 1
ATOM 964 C C . GLU A 1 117 ? 5.555 -3.032 -24.002 1.00 58.38 117 GLU A C 1
ATOM 966 O O . GLU A 1 117 ? 6.226 -3.573 -24.882 1.00 58.38 117 GLU A O 1
ATOM 971 N N . ALA A 1 118 ? 5.158 -1.757 -24.114 1.00 48.94 118 ALA A N 1
ATOM 972 C CA . ALA A 1 118 ? 5.465 -0.874 -25.251 1.00 48.94 118 ALA A CA 1
ATOM 973 C C . ALA A 1 118 ? 7.001 -0.637 -25.466 1.00 48.94 118 ALA A C 1
ATOM 975 O O . ALA A 1 118 ? 7.808 -0.928 -24.570 1.00 48.94 118 ALA A O 1
ATOM 976 N N . PRO A 1 119 ? 7.450 -0.199 -26.671 1.00 53.12 119 PRO A N 1
ATOM 977 C CA . PRO A 1 119 ? 8.807 -0.440 -27.196 1.00 53.12 119 PRO A CA 1
ATOM 978 C C . PRO A 1 119 ? 9.921 0.393 -26.520 1.00 53.12 119 PRO A C 1
ATOM 980 O O . PRO A 1 119 ? 9.646 1.290 -25.730 1.00 53.12 119 PRO A O 1
ATOM 983 N N . PRO A 1 120 ? 11.199 0.060 -26.804 1.00 54.06 120 PRO A N 1
ATOM 984 C CA . PRO A 1 120 ? 12.117 -0.471 -25.802 1.00 54.06 120 PRO A CA 1
ATOM 985 C C . PRO A 1 120 ? 12.367 0.502 -24.640 1.00 54.06 120 PRO A C 1
ATOM 987 O O . PRO A 1 120 ? 12.887 1.602 -24.814 1.00 54.06 120 PRO A O 1
ATOM 990 N N . LEU A 1 121 ? 12.070 0.043 -23.424 1.00 61.56 121 LEU A N 1
ATOM 991 C CA . LEU A 1 121 ? 12.472 0.735 -22.205 1.00 61.56 121 LEU A CA 1
ATOM 992 C C . LEU A 1 121 ? 14.002 0.768 -22.125 1.00 61.56 121 LEU A C 1
ATOM 994 O O . LEU A 1 121 ? 14.655 -0.274 -22.227 1.00 61.56 121 LEU A O 1
ATOM 998 N N . SER A 1 122 ? 14.567 1.959 -21.935 1.00 75.06 122 SER A N 1
ATOM 999 C CA . SER A 1 122 ? 16.000 2.114 -21.697 1.00 75.06 122 SER A CA 1
ATOM 1000 C C . SER A 1 122 ? 16.419 1.392 -20.408 1.00 75.06 122 SER A C 1
ATOM 1002 O O . SER A 1 122 ? 15.610 1.136 -19.506 1.00 75.06 122 SER A O 1
ATOM 1004 N N . GLU A 1 123 ? 17.705 1.062 -20.293 1.00 79.25 123 GLU A N 1
ATOM 1005 C CA . GLU A 1 123 ? 18.273 0.518 -19.052 1.00 79.25 123 GLU A CA 1
ATOM 1006 C C . GLU A 1 123 ? 18.044 1.466 -17.862 1.00 79.25 123 GLU A C 1
ATOM 1008 O O . GLU A 1 123 ? 17.706 1.026 -16.760 1.00 79.25 123 GLU A O 1
ATOM 1013 N N . GLU A 1 124 ? 18.132 2.774 -18.118 1.00 81.06 124 GLU A N 1
ATOM 1014 C CA . GLU A 1 124 ? 17.808 3.844 -17.172 1.00 81.06 124 GLU A CA 1
ATOM 1015 C C . GLU A 1 124 ? 16.367 3.712 -16.647 1.00 81.06 124 GLU A C 1
ATOM 1017 O O . GLU A 1 124 ? 16.143 3.690 -15.436 1.00 81.06 124 GLU A O 1
ATOM 1022 N N . TYR A 1 125 ? 15.391 3.531 -17.543 1.00 78.50 125 TYR A N 1
ATOM 1023 C CA . TYR A 1 125 ? 13.983 3.382 -17.175 1.00 78.50 125 TYR A CA 1
ATOM 1024 C C . TYR A 1 125 ? 13.718 2.108 -16.368 1.00 78.50 125 TYR A C 1
ATOM 1026 O O . TYR A 1 125 ? 13.005 2.125 -15.364 1.00 78.50 125 TYR A O 1
ATOM 1034 N N . THR A 1 126 ? 14.329 0.999 -16.786 1.00 80.81 126 THR A N 1
ATOM 1035 C CA . THR A 1 126 ? 14.214 -0.297 -16.100 1.00 80.81 126 THR A CA 1
ATOM 1036 C C . THR A 1 126 ? 14.781 -0.225 -14.681 1.00 80.81 126 THR A C 1
ATOM 1038 O O . THR A 1 126 ? 14.208 -0.786 -13.747 1.00 80.81 126 THR A O 1
ATOM 1041 N N . THR A 1 127 ? 15.880 0.507 -14.506 1.00 84.19 127 THR A N 1
ATOM 1042 C CA . THR A 1 127 ? 16.504 0.726 -13.197 1.00 84.19 127 THR A CA 1
ATOM 1043 C C . THR A 1 127 ? 15.647 1.633 -12.316 1.00 84.19 127 THR A C 1
ATOM 1045 O O . THR A 1 127 ? 15.454 1.329 -11.140 1.00 84.19 127 THR A O 1
ATOM 1048 N N . ALA A 1 128 ? 15.056 2.694 -12.875 1.00 82.69 128 ALA A N 1
ATOM 1049 C CA . ALA A 1 128 ? 14.138 3.560 -12.138 1.00 82.69 128 ALA A CA 1
ATOM 1050 C C . ALA A 1 128 ? 12.919 2.789 -11.600 1.00 82.69 128 ALA A C 1
ATOM 1052 O O . ALA A 1 128 ? 12.572 2.949 -10.429 1.00 82.69 128 ALA A O 1
ATOM 1053 N N . LEU A 1 129 ? 12.320 1.916 -12.420 1.00 80.38 129 LEU A N 1
ATOM 1054 C CA . LEU A 1 129 ? 11.221 1.031 -12.016 1.00 80.38 129 LEU A CA 1
ATOM 1055 C C . LEU A 1 129 ? 11.584 0.149 -10.824 1.00 80.38 129 LEU A C 1
ATOM 1057 O O . LEU A 1 129 ? 10.838 0.077 -9.850 1.00 80.38 129 LEU A O 1
ATOM 1061 N N . GLU A 1 130 ? 12.728 -0.526 -10.912 1.00 85.00 130 GLU A N 1
ATOM 1062 C CA . GLU A 1 130 ? 13.188 -1.432 -9.864 1.00 85.00 130 GLU A CA 1
ATOM 1063 C C . GLU A 1 130 ? 13.447 -0.682 -8.557 1.00 85.00 130 GLU A C 1
ATOM 1065 O O . GLU A 1 130 ? 12.974 -1.111 -7.508 1.00 85.00 130 GLU A O 1
ATOM 1070 N N . MET A 1 131 ? 14.130 0.465 -8.619 1.00 85.62 131 MET A N 1
ATOM 1071 C CA . MET A 1 131 ? 14.399 1.282 -7.436 1.00 85.62 131 MET A CA 1
ATOM 1072 C C . MET A 1 131 ? 13.108 1.725 -6.748 1.00 85.62 131 MET A C 1
ATOM 1074 O O . MET A 1 131 ? 12.984 1.586 -5.534 1.00 85.62 131 MET A O 1
ATOM 1078 N N . ILE A 1 132 ? 12.139 2.227 -7.515 1.00 86.62 132 ILE A N 1
ATOM 1079 C CA . ILE A 1 132 ? 10.852 2.689 -6.983 1.00 86.62 132 ILE A CA 1
ATOM 1080 C C . ILE A 1 132 ? 10.099 1.533 -6.333 1.00 86.62 132 ILE A C 1
ATOM 1082 O O . ILE A 1 132 ? 9.663 1.654 -5.188 1.00 86.62 132 ILE A O 1
ATOM 1086 N N . ALA A 1 133 ? 9.997 0.398 -7.025 1.00 86.62 133 ALA A N 1
ATOM 1087 C CA . ALA A 1 133 ? 9.345 -0.776 -6.472 1.00 86.62 133 ALA A CA 1
ATOM 1088 C C . ALA A 1 133 ? 10.009 -1.202 -5.155 1.00 86.62 133 ALA A C 1
ATOM 1090 O O . ALA A 1 133 ? 9.327 -1.343 -4.144 1.00 86.62 133 ALA A O 1
ATOM 1091 N N . GLN A 1 134 ? 11.339 -1.302 -5.124 1.00 88.75 134 GLN A N 1
ATOM 1092 C CA . GLN A 1 134 ? 12.095 -1.721 -3.944 1.00 88.75 134 GLN A CA 1
ATOM 1093 C C . GLN A 1 134 ? 11.920 -0.767 -2.749 1.00 88.75 134 GLN A C 1
ATOM 1095 O O . GLN A 1 134 ? 11.789 -1.224 -1.614 1.00 88.75 134 GLN A O 1
ATOM 1100 N N . ILE A 1 135 ? 11.912 0.550 -2.991 1.00 88.44 135 ILE A N 1
ATOM 1101 C CA . ILE A 1 135 ? 11.774 1.576 -1.943 1.00 88.44 135 ILE A CA 1
ATOM 1102 C C . ILE A 1 135 ? 10.416 1.478 -1.239 1.00 88.44 135 ILE A C 1
ATOM 1104 O O . ILE A 1 135 ? 10.329 1.713 -0.029 1.00 88.44 135 ILE A O 1
ATOM 1108 N N . HIS A 1 136 ? 9.364 1.160 -1.992 1.00 90.56 136 HIS A N 1
ATOM 1109 C CA . HIS A 1 136 ? 7.988 1.226 -1.510 1.00 90.56 136 HIS A CA 1
ATOM 1110 C C . HIS A 1 136 ? 7.429 -0.127 -1.055 1.00 90.56 136 HIS A C 1
ATOM 1112 O O . HIS A 1 136 ? 6.663 -0.164 -0.094 1.00 90.56 136 HIS A O 1
ATOM 1118 N N . LEU A 1 137 ? 7.879 -1.240 -1.645 1.00 92.31 137 LEU A N 1
ATOM 1119 C CA . LEU A 1 137 ? 7.312 -2.576 -1.427 1.00 92.31 137 LEU A CA 1
ATOM 1120 C C . LEU A 1 137 ? 7.263 -3.002 0.048 1.00 92.31 137 LEU A C 1
ATOM 1122 O O . LEU A 1 137 ? 6.265 -3.562 0.494 1.00 92.31 137 LEU A O 1
ATOM 1126 N N . GLU A 1 138 ? 8.320 -2.727 0.815 1.00 92.38 138 GLU A N 1
ATOM 1127 C CA . GLU A 1 138 ? 8.361 -3.069 2.245 1.00 92.38 138 GLU A CA 1
ATOM 1128 C C . GLU A 1 138 ? 7.389 -2.223 3.076 1.00 92.38 138 GLU A C 1
ATOM 1130 O O . GLU A 1 138 ? 6.842 -2.707 4.067 1.00 92.38 138 GLU A O 1
ATOM 1135 N N . SER A 1 139 ? 7.152 -0.970 2.674 1.00 91.94 139 SER A N 1
ATOM 1136 C CA . SER A 1 139 ? 6.183 -0.107 3.360 1.00 91.94 139 SER A CA 1
ATOM 1137 C C . SER A 1 139 ? 4.763 -0.611 3.110 1.00 91.94 139 SER A C 1
ATOM 1139 O O . SER A 1 139 ? 4.042 -0.821 4.079 1.00 91.94 139 SER A O 1
ATOM 1141 N N . GLU A 1 140 ? 4.417 -0.914 1.856 1.00 91.81 140 GLU A N 1
ATOM 1142 C CA . GLU A 1 140 ? 3.112 -1.487 1.477 1.00 91.81 140 GLU A CA 1
ATOM 1143 C C . GLU A 1 140 ? 2.848 -2.824 2.171 1.00 91.81 140 GLU A C 1
ATOM 1145 O O . GLU A 1 140 ? 1.800 -3.045 2.776 1.00 91.81 140 GLU A O 1
ATOM 1150 N N . LYS A 1 141 ? 3.848 -3.714 2.183 1.00 94.75 141 LYS A N 1
ATOM 1151 C CA . LYS A 1 141 ? 3.750 -4.995 2.890 1.00 94.75 141 LYS A CA 1
ATOM 1152 C C . LYS A 1 141 ? 3.435 -4.792 4.372 1.00 94.75 141 LYS A C 1
ATOM 1154 O O . LYS A 1 141 ? 2.568 -5.472 4.922 1.00 94.75 141 LYS A O 1
ATOM 1159 N N . LYS A 1 142 ? 4.133 -3.854 5.014 1.00 94.69 142 LYS A N 1
ATOM 1160 C CA . LYS A 1 142 ? 3.932 -3.545 6.427 1.00 94.69 142 LYS A CA 1
ATOM 1161 C C . LYS A 1 142 ? 2.552 -2.933 6.684 1.00 94.69 142 LYS A C 1
ATOM 1163 O O . LYS A 1 142 ? 1.898 -3.336 7.643 1.00 94.69 142 LYS A O 1
ATOM 1168 N N . MET A 1 143 ? 2.107 -1.986 5.857 1.00 93.44 143 MET A N 1
ATOM 1169 C CA . MET A 1 143 ? 0.788 -1.355 5.998 1.00 93.44 143 MET A CA 1
ATOM 1170 C C . MET A 1 143 ? -0.320 -2.399 5.873 1.00 93.44 143 MET A C 1
ATOM 1172 O O . MET A 1 143 ? -1.119 -2.539 6.801 1.00 93.44 143 MET A O 1
ATOM 1176 N N . LYS A 1 144 ? -0.279 -3.232 4.828 1.00 93.81 144 LYS A N 1
ATOM 1177 C CA . LYS A 1 144 ? -1.178 -4.379 4.653 1.00 93.81 144 LYS A CA 1
ATOM 1178 C C . LYS A 1 144 ? -1.249 -5.271 5.898 1.00 93.81 144 LYS A C 1
ATOM 1180 O O . LYS A 1 144 ? -2.337 -5.603 6.365 1.00 93.81 144 LYS A O 1
ATOM 1185 N N . GLU A 1 145 ? -0.105 -5.680 6.449 1.00 95.00 145 GLU A N 1
ATOM 1186 C CA . GLU A 1 145 ? -0.065 -6.555 7.629 1.00 95.00 145 GLU A CA 1
ATOM 1187 C C . GLU A 1 145 ? -0.719 -5.903 8.858 1.00 95.00 145 GLU A C 1
ATOM 1189 O O . GLU A 1 145 ? -1.454 -6.570 9.600 1.00 95.00 145 GLU A O 1
ATOM 1194 N N . ILE A 1 146 ? -0.499 -4.600 9.068 1.00 94.19 146 ILE A N 1
ATOM 1195 C CA . ILE A 1 146 ? -1.099 -3.883 10.197 1.00 94.19 146 ILE A CA 1
ATOM 1196 C C . ILE A 1 146 ? -2.600 -3.677 9.975 1.00 94.19 146 ILE A C 1
ATOM 1198 O O . ILE A 1 146 ? -3.372 -3.941 10.897 1.00 94.19 146 ILE A O 1
ATOM 1202 N N . TYR A 1 147 ? -3.040 -3.290 8.775 1.00 94.00 147 TYR A N 1
ATOM 1203 C CA . TYR A 1 147 ? -4.464 -3.164 8.454 1.00 94.00 147 TYR A CA 1
ATOM 1204 C C . TYR A 1 147 ? -5.210 -4.492 8.624 1.00 94.00 147 TYR A C 1
ATOM 1206 O O . TYR A 1 147 ? -6.261 -4.521 9.267 1.00 94.00 147 TYR A O 1
ATOM 1214 N N . ALA A 1 148 ? -4.629 -5.610 8.176 1.00 93.19 148 ALA A N 1
ATOM 1215 C CA . ALA A 1 148 ? -5.199 -6.942 8.383 1.00 93.19 148 ALA A CA 1
ATOM 1216 C C . ALA A 1 148 ? -5.319 -7.297 9.876 1.00 93.19 148 ALA A C 1
ATOM 1218 O O . ALA A 1 148 ? -6.288 -7.926 10.310 1.00 93.19 148 ALA A O 1
ATOM 1219 N N . SER A 1 149 ? -4.333 -6.897 10.682 1.00 93.00 149 SER A N 1
ATOM 1220 C CA . SER A 1 149 ? -4.344 -7.076 12.137 1.00 93.00 149 SER A CA 1
ATOM 1221 C C . SER A 1 149 ? -5.410 -6.205 12.811 1.00 93.00 149 SER A C 1
ATOM 1223 O O . SER A 1 149 ? -6.154 -6.693 13.663 1.00 93.00 149 SER A O 1
ATOM 1225 N N . LEU A 1 150 ? -5.527 -4.939 12.405 1.00 88.19 150 LEU A N 1
ATOM 1226 C CA . LEU A 1 150 ? -6.524 -3.992 12.903 1.00 88.19 150 LEU A CA 1
ATOM 1227 C C . LEU A 1 150 ? -7.945 -4.454 12.575 1.00 88.19 150 LEU A C 1
ATOM 1229 O O . LEU A 1 150 ? -8.767 -4.549 13.481 1.00 88.19 150 LEU A O 1
ATOM 1233 N N . ALA A 1 151 ? -8.213 -4.833 11.324 1.00 88.50 151 ALA A N 1
ATOM 1234 C CA . ALA A 1 151 ? -9.520 -5.329 10.897 1.00 88.50 151 ALA A CA 1
ATOM 1235 C C . ALA A 1 151 ? -9.965 -6.567 11.699 1.00 88.50 151 ALA A C 1
ATOM 1237 O O . ALA A 1 151 ? -11.132 -6.693 12.058 1.00 88.50 151 ALA A O 1
ATOM 1238 N N . LYS A 1 152 ? -9.039 -7.471 12.046 1.00 87.31 152 LYS A N 1
ATOM 1239 C CA . LYS A 1 152 ? -9.349 -8.653 12.873 1.00 87.31 152 LYS A CA 1
ATOM 1240 C C . LYS A 1 152 ? -9.665 -8.314 14.329 1.00 87.31 152 LYS A C 1
ATOM 1242 O O . LYS A 1 152 ? -10.466 -9.011 14.946 1.00 87.31 152 LYS A O 1
ATOM 1247 N N . LYS A 1 153 ? -8.999 -7.301 14.888 1.00 82.19 153 LYS A N 1
ATOM 1248 C CA . LYS A 1 153 ? -9.168 -6.876 16.288 1.00 82.19 153 LYS A CA 1
ATOM 1249 C C . LYS A 1 153 ? -10.379 -5.964 16.481 1.00 82.19 153 LYS A C 1
ATOM 1251 O O . LYS A 1 153 ? -10.874 -5.856 17.599 1.00 82.19 153 LYS A O 1
ATOM 1256 N N . GLU A 1 154 ? -10.812 -5.283 15.426 1.00 78.38 154 GLU A N 1
ATOM 1257 C CA . GLU A 1 154 ? -11.877 -4.294 15.493 1.00 78.38 154 GLU A CA 1
ATOM 1258 C C . GLU A 1 154 ? -13.254 -4.951 15.646 1.00 78.38 154 GLU A C 1
ATOM 1260 O O . GLU A 1 154 ? -13.671 -5.798 14.849 1.00 78.38 154 GLU A O 1
ATOM 1265 N N . LEU A 1 155 ? -13.973 -4.542 16.691 1.00 73.12 155 LEU A N 1
ATOM 1266 C CA . LEU A 1 155 ? -15.292 -5.078 17.018 1.00 73.12 155 LEU A CA 1
ATOM 1267 C C . LEU A 1 155 ? -16.399 -4.273 16.342 1.00 73.12 155 LEU A C 1
ATOM 1269 O O . LEU A 1 155 ? -17.430 -4.844 15.965 1.00 73.12 155 LEU A O 1
ATOM 1273 N N . HIS A 1 156 ? -16.187 -2.966 16.157 1.00 76.50 156 HIS A N 1
ATOM 1274 C CA . HIS A 1 156 ? -17.190 -2.103 15.558 1.00 76.50 156 HIS A CA 1
ATOM 1275 C C . HIS A 1 156 ? -17.296 -2.381 14.047 1.00 76.50 156 HIS A C 1
ATOM 1277 O O . HIS A 1 156 ? -16.315 -2.193 13.321 1.00 76.50 156 HIS A O 1
ATOM 1283 N N . PRO A 1 157 ? -18.469 -2.797 13.527 1.00 79.06 157 PRO A N 1
ATOM 1284 C CA . PRO A 1 157 ? -18.599 -3.282 12.152 1.00 79.06 157 PRO A CA 1
ATOM 1285 C C . PRO A 1 157 ? -18.183 -2.236 11.114 1.00 79.06 157 PRO A C 1
ATOM 1287 O O . PRO A 1 157 ? -17.422 -2.561 10.214 1.00 79.06 157 PRO A O 1
ATOM 1290 N N . ILE A 1 158 ? -18.572 -0.968 11.298 1.00 86.00 158 ILE A N 1
ATOM 1291 C CA . ILE A 1 158 ? -18.193 0.116 10.377 1.00 86.00 158 ILE A CA 1
ATOM 1292 C C . ILE A 1 158 ? -16.669 0.295 10.324 1.00 86.00 158 ILE A C 1
ATOM 1294 O O . ILE A 1 158 ? -16.102 0.456 9.249 1.00 86.00 158 ILE A O 1
ATOM 1298 N N . PHE A 1 159 ? -15.987 0.247 11.473 1.00 84.44 159 PHE A N 1
ATOM 1299 C CA . PHE A 1 159 ? -14.537 0.445 11.512 1.00 84.44 159 PHE A CA 1
ATOM 1300 C C . PHE A 1 159 ? -13.825 -0.745 10.886 1.00 84.44 159 PHE A C 1
ATOM 1302 O O . PHE A 1 159 ? -12.922 -0.561 10.075 1.00 84.44 159 PHE A O 1
ATOM 1309 N N . ARG A 1 160 ? -14.279 -1.963 11.196 1.00 86.81 160 ARG A N 1
ATOM 1310 C CA . ARG A 1 160 ? -13.761 -3.179 10.576 1.00 86.81 160 ARG A CA 1
ATOM 1311 C C . ARG A 1 160 ? -13.905 -3.145 9.059 1.00 86.81 160 ARG A C 1
ATOM 1313 O O . ARG A 1 160 ? -12.958 -3.509 8.366 1.00 86.81 160 ARG A O 1
ATOM 1320 N N . ASP A 1 161 ? -15.059 -2.736 8.549 1.00 89.44 161 ASP A N 1
ATOM 1321 C CA . ASP A 1 161 ? -15.323 -2.739 7.112 1.00 89.44 161 ASP A CA 1
ATOM 1322 C C . ASP A 1 161 ? -14.454 -1.690 6.401 1.00 89.44 161 ASP A C 1
ATOM 1324 O O . ASP A 1 161 ? -13.840 -2.008 5.384 1.00 89.44 161 ASP A O 1
ATOM 1328 N N . ILE A 1 162 ? -14.284 -0.495 6.985 1.00 91.19 162 ILE A N 1
ATOM 1329 C CA . ILE A 1 162 ? -13.333 0.517 6.487 1.00 91.19 162 ILE A CA 1
ATOM 1330 C C . ILE A 1 162 ? -11.904 -0.042 6.472 1.00 91.19 162 ILE A C 1
ATOM 1332 O O . ILE A 1 162 ? -11.235 0.016 5.443 1.00 91.19 162 ILE A O 1
ATOM 1336 N N . LEU A 1 163 ? -11.444 -0.620 7.586 1.00 91.69 163 LEU A N 1
ATOM 1337 C CA . LEU A 1 163 ? -10.098 -1.192 7.698 1.00 91.69 163 LEU A CA 1
ATOM 1338 C C . LEU A 1 163 ? -9.875 -2.338 6.703 1.00 91.69 163 LEU A C 1
ATOM 1340 O O . LEU A 1 163 ? -8.793 -2.445 6.139 1.00 91.69 163 LEU A O 1
ATOM 1344 N N . SER A 1 164 ? -10.895 -3.163 6.458 1.00 91.88 164 SER A N 1
ATOM 1345 C CA . SER A 1 164 ? -10.838 -4.270 5.492 1.00 91.88 164 SER A CA 1
ATOM 1346 C C . SER A 1 164 ? -10.837 -3.776 4.044 1.00 91.88 164 SER A C 1
ATOM 1348 O O . SER A 1 164 ? -10.233 -4.399 3.176 1.00 91.88 164 SER A O 1
ATOM 1350 N N . CYS A 1 165 ? -11.527 -2.672 3.752 1.00 91.31 165 CYS A N 1
ATOM 1351 C CA . CYS A 1 165 ? -11.460 -2.039 2.437 1.00 91.31 165 CYS A CA 1
ATOM 1352 C C . CYS A 1 165 ? -10.064 -1.473 2.174 1.00 91.31 165 CYS A C 1
ATOM 1354 O O . CYS A 1 165 ? -9.517 -1.724 1.105 1.00 91.31 165 CYS A O 1
ATOM 1356 N N . ILE A 1 166 ? -9.474 -0.786 3.158 1.00 92.88 166 ILE A N 1
ATOM 1357 C CA . ILE A 1 166 ? -8.110 -0.261 3.034 1.00 92.88 166 ILE A CA 1
ATOM 1358 C C . ILE A 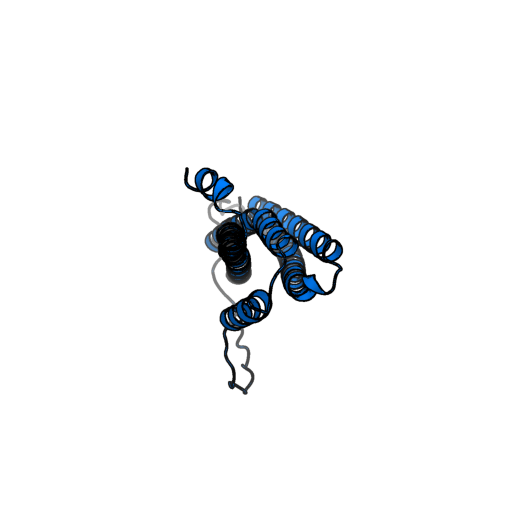1 166 ? -7.104 -1.413 2.910 1.00 92.88 166 ILE A C 1
ATOM 1360 O O . ILE A 1 166 ? -6.284 -1.401 2.006 1.00 92.88 166 ILE A O 1
ATOM 1364 N N . GLU A 1 167 ? -7.218 -2.467 3.724 1.00 94.25 167 GLU A N 1
ATOM 1365 C CA . GLU A 1 167 ? -6.361 -3.663 3.631 1.00 94.25 167 GLU A CA 1
ATOM 1366 C C . GLU A 1 167 ? -6.308 -4.260 2.216 1.00 94.25 167 GLU A C 1
ATOM 1368 O O . GLU A 1 167 ? -5.242 -4.659 1.745 1.00 94.25 167 GLU A O 1
ATOM 1373 N N . LYS A 1 168 ? -7.453 -4.315 1.528 1.00 89.38 168 LYS A N 1
ATOM 1374 C CA . LYS A 1 168 ? -7.521 -4.799 0.145 1.00 89.38 168 LYS A CA 1
ATOM 1375 C C . LYS A 1 168 ? -6.829 -3.857 -0.835 1.00 89.38 168 LYS A C 1
ATOM 1377 O O . LYS A 1 168 ? -6.203 -4.352 -1.768 1.00 89.38 168 LYS A O 1
ATOM 1382 N N . ASP A 1 169 ? -6.936 -2.548 -0.629 1.00 87.69 169 ASP A N 1
ATOM 1383 C CA . ASP A 1 169 ? -6.261 -1.552 -1.468 1.00 87.69 169 ASP A CA 1
ATOM 1384 C C . ASP A 1 169 ? -4.734 -1.645 -1.290 1.00 87.69 169 ASP A C 1
ATOM 1386 O O . ASP A 1 169 ? -4.004 -1.792 -2.267 1.00 87.69 169 ASP A O 1
ATOM 1390 N N . GLU A 1 170 ? -4.251 -1.752 -0.051 1.00 92.00 170 GLU A N 1
ATOM 1391 C CA . GLU A 1 170 ? -2.828 -1.969 0.266 1.00 92.00 170 GLU A CA 1
ATOM 1392 C C . GLU A 1 170 ? -2.288 -3.287 -0.325 1.00 92.00 170 GLU A C 1
ATOM 1394 O O . GLU A 1 170 ? -1.160 -3.374 -0.820 1.00 92.00 170 GLU A O 1
ATOM 1399 N N . GLU A 1 171 ? -3.103 -4.347 -0.331 1.00 89.94 171 GLU A N 1
ATOM 1400 C CA . GLU A 1 171 ? -2.767 -5.597 -1.019 1.00 89.94 171 GLU A CA 1
ATOM 1401 C C . GLU A 1 171 ? -2.649 -5.404 -2.539 1.00 89.94 171 GLU A C 1
ATOM 1403 O O . GLU A 1 171 ? -1.764 -5.999 -3.166 1.00 89.94 171 GLU A O 1
ATOM 1408 N N . GLN A 1 172 ? -3.501 -4.575 -3.148 1.00 85.00 172 GLN A N 1
ATOM 1409 C CA . GLN A 1 172 ? -3.374 -4.226 -4.564 1.00 85.00 172 GLN A CA 1
ATOM 1410 C C . GLN A 1 172 ? -2.093 -3.432 -4.824 1.00 85.00 172 GLN A C 1
ATOM 1412 O O . GLN A 1 172 ? -1.339 -3.785 -5.736 1.00 85.00 172 GLN A O 1
ATOM 1417 N N . HIS A 1 173 ? -1.787 -2.427 -4.002 1.00 85.94 173 HIS A N 1
ATOM 1418 C CA . HIS A 1 173 ? -0.562 -1.629 -4.125 1.00 85.94 173 HIS A CA 1
ATOM 1419 C C . HIS A 1 173 ? 0.679 -2.524 -4.049 1.00 85.94 173 HIS A C 1
ATOM 1421 O O . HIS A 1 173 ? 1.539 -2.489 -4.937 1.00 85.94 173 HIS A O 1
ATOM 1427 N N . TYR A 1 174 ? 0.725 -3.419 -3.057 1.00 90.62 174 TYR A N 1
ATOM 1428 C CA . TYR A 1 174 ? 1.789 -4.411 -2.911 1.00 90.62 174 TYR A CA 1
ATOM 1429 C C . TYR A 1 174 ? 1.942 -5.292 -4.161 1.00 90.62 174 TYR A C 1
ATOM 1431 O O . TYR A 1 174 ? 3.058 -5.490 -4.656 1.00 90.62 174 TYR A O 1
ATOM 1439 N N . ARG A 1 175 ? 0.834 -5.810 -4.708 1.00 87.31 175 ARG A N 1
ATOM 1440 C CA . ARG A 1 175 ? 0.851 -6.635 -5.929 1.00 87.31 175 ARG A CA 1
ATOM 1441 C C . ARG A 1 175 ? 1.392 -5.871 -7.126 1.00 87.31 175 ARG A C 1
ATOM 1443 O O . ARG A 1 175 ? 2.212 -6.422 -7.860 1.00 87.31 175 ARG A O 1
ATOM 1450 N N . ILE A 1 176 ? 0.972 -4.622 -7.307 1.00 82.25 176 ILE A N 1
ATOM 1451 C CA . ILE A 1 176 ? 1.432 -3.773 -8.407 1.00 82.25 176 ILE A CA 1
ATOM 1452 C C . ILE A 1 176 ? 2.946 -3.572 -8.319 1.00 82.25 176 ILE A C 1
ATOM 1454 O O . ILE A 1 176 ? 3.663 -3.873 -9.274 1.00 82.25 176 ILE A O 1
ATOM 1458 N N . LEU A 1 177 ? 3.462 -3.145 -7.163 1.00 85.31 177 LEU A N 1
ATOM 1459 C CA . LEU A 1 177 ? 4.901 -2.926 -6.971 1.00 85.31 177 LEU A CA 1
ATOM 1460 C C . LEU A 1 177 ? 5.712 -4.218 -7.145 1.00 85.31 177 LEU A C 1
ATOM 1462 O O . LEU A 1 177 ? 6.802 -4.214 -7.730 1.00 85.31 177 LEU A O 1
ATOM 1466 N N . LYS A 1 178 ? 5.174 -5.353 -6.691 1.00 88.19 178 LYS A N 1
ATOM 1467 C CA . LYS A 1 178 ? 5.796 -6.659 -6.911 1.00 88.19 178 LYS A CA 1
ATOM 1468 C C . LYS A 1 178 ? 5.875 -6.999 -8.402 1.00 88.19 178 LYS A C 1
ATOM 1470 O O . LYS A 1 178 ? 6.948 -7.378 -8.874 1.00 88.19 178 LYS A O 1
ATOM 1475 N N . LYS A 1 179 ? 4.796 -6.786 -9.162 1.00 83.69 179 LYS A N 1
ATOM 1476 C CA . LYS A 1 179 ? 4.787 -6.979 -10.622 1.00 83.69 179 LYS A CA 1
ATOM 1477 C C . LYS A 1 179 ? 5.787 -6.068 -11.329 1.00 83.69 179 LYS A C 1
ATOM 1479 O O . LYS A 1 179 ? 6.516 -6.540 -12.199 1.00 83.69 179 LYS A O 1
ATOM 1484 N N . LEU A 1 180 ? 5.912 -4.804 -10.915 1.00 81.50 180 LEU A N 1
ATOM 1485 C CA . LEU A 1 180 ? 6.943 -3.901 -11.452 1.00 81.50 180 LEU A CA 1
ATOM 1486 C C . LEU A 1 180 ? 8.357 -4.469 -11.275 1.00 81.50 180 LEU A C 1
ATOM 1488 O O . LEU A 1 180 ? 9.184 -4.368 -12.182 1.00 81.50 180 LEU A O 1
ATOM 1492 N N . THR A 1 181 ? 8.620 -5.105 -10.131 1.00 84.50 181 THR A N 1
ATOM 1493 C CA . THR A 1 181 ? 9.911 -5.744 -9.828 1.00 84.50 181 THR A CA 1
ATOM 1494 C C . THR A 1 181 ? 10.166 -6.963 -10.717 1.00 84.50 181 THR A C 1
ATOM 1496 O O . THR A 1 181 ? 11.293 -7.229 -11.133 1.00 84.50 181 THR A O 1
ATOM 1499 N N . GLU A 1 182 ? 9.129 -7.740 -11.017 1.00 85.94 182 GLU A N 1
ATOM 1500 C CA . GLU A 1 182 ? 9.230 -8.908 -11.896 1.00 85.94 182 GLU A CA 1
ATOM 1501 C C . GLU A 1 182 ? 9.466 -8.491 -13.355 1.00 85.94 182 GLU A C 1
ATOM 1503 O O . GLU A 1 182 ? 10.359 -9.027 -14.023 1.00 85.94 182 GLU A O 1
ATOM 1508 N N . ILE A 1 183 ? 8.729 -7.480 -13.826 1.00 81.12 183 ILE A N 1
ATOM 1509 C CA . ILE A 1 183 ? 8.878 -6.906 -15.169 1.00 81.12 183 ILE A CA 1
ATOM 1510 C C . ILE A 1 183 ? 10.282 -6.320 -15.350 1.00 81.12 183 ILE A C 1
ATOM 1512 O O . ILE A 1 183 ? 10.936 -6.599 -16.362 1.00 81.12 183 ILE A O 1
ATOM 1516 N N . SER A 1 184 ? 10.779 -5.555 -14.372 1.00 81.38 184 SER A N 1
ATOM 1517 C CA . SER A 1 184 ? 12.107 -4.939 -14.455 1.00 81.38 184 SER A CA 1
ATOM 1518 C C . SER A 1 184 ? 13.218 -5.992 -14.550 1.00 81.38 184 SER A C 1
ATOM 1520 O O . SER A 1 184 ? 14.082 -5.904 -15.428 1.00 81.38 184 SER A O 1
ATOM 1522 N N . LYS A 1 185 ? 13.148 -7.060 -13.745 1.00 83.88 185 LYS A N 1
ATOM 1523 C CA . LYS A 1 185 ? 14.092 -8.191 -13.799 1.00 83.88 185 LYS A CA 1
ATOM 1524 C C . LYS A 1 185 ? 14.059 -8.914 -15.143 1.00 83.88 185 LYS A C 1
ATOM 1526 O O . LYS A 1 185 ? 15.115 -9.141 -15.742 1.00 83.88 185 LYS A O 1
ATOM 1531 N N . LYS A 1 186 ? 12.863 -9.251 -15.643 1.00 83.56 186 LYS A N 1
ATOM 1532 C CA . LYS A 1 186 ? 12.686 -9.926 -16.943 1.00 83.56 186 LYS A CA 1
ATOM 1533 C C . LYS A 1 186 ? 13.307 -9.104 -18.074 1.00 83.56 186 LYS A C 1
ATOM 1535 O O . LYS A 1 186 ? 14.017 -9.653 -18.919 1.00 83.56 186 LYS A O 1
ATOM 1540 N N . ARG A 1 187 ? 13.095 -7.785 -18.061 1.00 78.75 187 ARG A N 1
ATOM 1541 C CA . ARG A 1 187 ? 13.657 -6.870 -19.062 1.00 78.75 187 ARG A CA 1
ATOM 1542 C C . ARG A 1 187 ? 15.168 -6.705 -18.935 1.00 78.75 187 ARG A C 1
ATOM 1544 O O . ARG A 1 187 ? 15.843 -6.750 -19.960 1.00 78.75 187 ARG A O 1
ATOM 1551 N N . ARG A 1 188 ? 15.728 -6.615 -17.723 1.00 80.19 188 ARG A N 1
ATOM 1552 C CA . ARG A 1 188 ? 17.191 -6.568 -17.536 1.00 80.19 188 ARG A CA 1
ATOM 1553 C C . ARG A 1 188 ? 17.873 -7.804 -18.130 1.00 80.19 188 ARG A C 1
ATOM 1555 O O . ARG A 1 188 ? 18.860 -7.672 -18.847 1.00 80.19 188 ARG A O 1
ATOM 1562 N N . ILE A 1 189 ? 17.307 -8.995 -17.918 1.00 82.56 189 ILE A N 1
ATOM 1563 C CA . ILE A 1 189 ? 17.808 -10.234 -18.538 1.00 82.56 189 ILE A CA 1
ATOM 1564 C C . ILE A 1 189 ? 17.744 -10.150 -20.070 1.00 82.56 189 ILE A C 1
ATOM 1566 O O . ILE A 1 189 ? 18.687 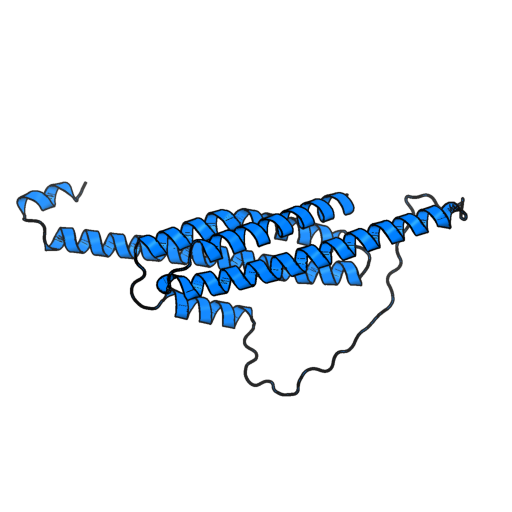-10.566 -20.744 1.00 82.56 189 ILE A O 1
ATOM 1570 N N . ALA A 1 190 ? 16.661 -9.608 -20.635 1.00 81.38 190 ALA A N 1
ATOM 1571 C CA . ALA A 1 190 ? 16.525 -9.439 -22.081 1.00 81.38 190 ALA A CA 1
ATOM 1572 C C . ALA A 1 190 ? 17.572 -8.467 -22.659 1.00 81.38 190 ALA A C 1
ATOM 1574 O O . ALA A 1 190 ? 18.209 -8.796 -23.656 1.00 81.38 190 ALA A O 1
ATOM 1575 N N . ILE A 1 191 ? 17.810 -7.326 -22.001 1.00 79.12 191 ILE A N 1
ATOM 1576 C CA . ILE A 1 191 ? 18.843 -6.350 -22.392 1.00 79.12 191 ILE A CA 1
ATOM 1577 C C . ILE A 1 191 ? 20.229 -7.010 -22.390 1.00 79.12 191 ILE A C 1
ATOM 1579 O O . ILE A 1 191 ? 20.951 -6.933 -23.386 1.00 79.12 191 ILE A O 1
ATOM 1583 N N . LEU A 1 192 ? 20.573 -7.732 -21.317 1.00 80.06 192 LEU A N 1
ATOM 1584 C CA . LEU A 1 192 ? 21.849 -8.446 -21.211 1.00 80.06 192 LEU A CA 1
ATOM 1585 C C . LEU A 1 192 ? 22.005 -9.515 -22.302 1.00 80.06 192 LEU A C 1
ATOM 1587 O O . LEU A 1 192 ? 23.081 -9.644 -22.882 1.00 80.06 192 LEU A O 1
ATOM 1591 N N . ARG A 1 193 ? 20.937 -10.253 -22.635 1.00 81.12 193 ARG A N 1
ATOM 1592 C CA . ARG A 1 193 ? 20.954 -11.236 -23.735 1.00 81.12 193 ARG A CA 1
ATOM 1593 C C . ARG A 1 193 ? 21.232 -10.580 -25.084 1.00 81.12 193 ARG A C 1
ATOM 1595 O O . ARG A 1 193 ? 22.053 -11.100 -25.838 1.00 81.12 193 ARG A O 1
ATOM 1602 N N . THR A 1 194 ? 20.596 -9.446 -25.374 1.00 78.75 194 THR A N 1
ATOM 1603 C CA . THR A 1 194 ? 20.841 -8.678 -26.605 1.00 78.75 194 THR A CA 1
ATOM 1604 C C . THR A 1 194 ? 22.282 -8.177 -26.662 1.00 78.75 194 THR A C 1
ATOM 1606 O O . TH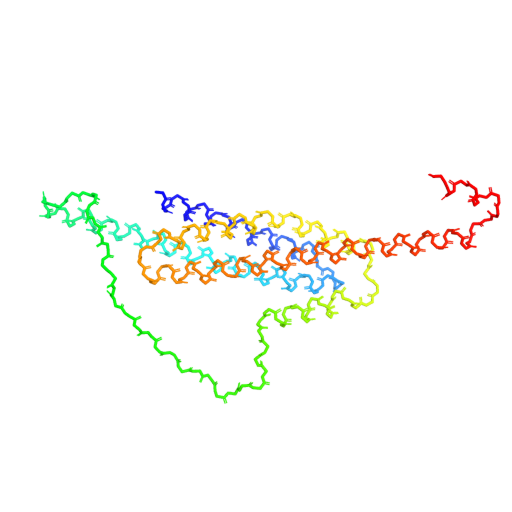R A 1 194 ? 22.937 -8.317 -27.694 1.00 78.75 194 THR A O 1
ATOM 1609 N N . TYR A 1 195 ? 22.813 -7.675 -25.545 1.00 77.50 195 TYR A N 1
ATOM 1610 C CA . TYR A 1 195 ? 24.197 -7.211 -25.458 1.00 77.50 195 TYR A CA 1
ATOM 1611 C C . TYR A 1 195 ? 25.204 -8.350 -25.683 1.00 77.50 195 TYR A C 1
ATOM 1613 O O . TYR A 1 195 ? 26.106 -8.233 -26.512 1.00 77.50 195 TYR A O 1
ATOM 1621 N N . VAL A 1 196 ? 25.008 -9.501 -25.029 1.00 78.44 196 VAL A N 1
ATOM 1622 C CA . VAL A 1 196 ? 25.837 -10.704 -25.227 1.00 78.44 196 VAL A CA 1
ATOM 1623 C C . VAL A 1 196 ? 25.752 -11.209 -26.668 1.00 78.44 196 VAL A C 1
ATOM 1625 O O . VAL A 1 196 ? 26.770 -11.601 -27.238 1.00 78.44 196 VAL A O 1
ATOM 1628 N N . HIS A 1 197 ? 24.566 -11.191 -27.282 1.00 75.00 197 HIS A N 1
ATOM 1629 C CA . HIS A 1 197 ? 24.406 -11.560 -28.688 1.00 75.00 197 HIS A CA 1
ATOM 1630 C C . HIS A 1 197 ? 25.191 -10.614 -29.605 1.00 75.00 197 HIS A C 1
ATOM 1632 O O . HIS A 1 197 ? 25.977 -11.084 -30.426 1.00 75.00 197 HIS A O 1
ATOM 1638 N N . HIS A 1 198 ? 25.060 -9.300 -29.410 1.00 73.94 198 HIS A N 1
ATOM 1639 C CA . HIS A 1 198 ? 25.803 -8.299 -30.175 1.00 73.94 198 HIS A CA 1
ATOM 1640 C C . HIS A 1 198 ? 27.322 -8.491 -30.037 1.00 73.94 198 HIS A C 1
ATOM 1642 O O . HIS A 1 198 ? 28.037 -8.524 -31.038 1.00 73.94 198 HIS A O 1
ATOM 1648 N N . LEU A 1 199 ? 27.821 -8.711 -28.816 1.00 76.31 199 LEU A N 1
ATOM 1649 C CA . LEU A 1 199 ? 29.231 -9.027 -28.573 1.00 76.31 199 LEU A CA 1
ATOM 1650 C C . LEU A 1 199 ? 29.664 -10.317 -29.289 1.00 76.31 199 LEU A C 1
ATOM 1652 O O . LEU A 1 199 ? 30.702 -10.341 -29.944 1.00 76.31 199 LEU A O 1
ATOM 1656 N N . ARG A 1 200 ? 28.864 -11.388 -29.242 1.00 73.38 200 ARG A N 1
ATOM 1657 C CA . ARG A 1 200 ? 29.179 -12.655 -29.930 1.00 73.38 200 ARG A CA 1
ATOM 1658 C C . ARG A 1 200 ? 29.229 -12.525 -31.452 1.00 73.38 200 ARG A C 1
ATOM 1660 O O . ARG A 1 200 ? 30.030 -13.219 -32.087 1.00 73.38 200 ARG A O 1
ATOM 1667 N N . VAL A 1 201 ? 28.377 -11.686 -32.037 1.00 74.31 201 VAL A N 1
ATOM 1668 C CA . VAL A 1 201 ? 28.292 -11.486 -33.492 1.00 74.31 201 VAL A CA 1
ATOM 1669 C C . VAL A 1 201 ? 29.399 -10.551 -33.983 1.00 74.31 201 VAL A C 1
ATOM 1671 O O . VAL A 1 201 ? 30.044 -10.867 -34.982 1.00 74.31 201 VAL A O 1
ATOM 1674 N N . HIS A 1 202 ? 29.680 -9.467 -33.257 1.00 69.62 202 HIS A N 1
ATOM 1675 C CA . HIS A 1 202 ? 30.553 -8.387 -33.729 1.00 69.62 202 HIS A CA 1
ATOM 1676 C C . HIS A 1 202 ? 31.982 -8.392 -33.160 1.00 69.62 202 HIS A C 1
ATOM 1678 O O . HIS A 1 202 ? 32.817 -7.634 -33.651 1.00 69.62 202 HIS A O 1
ATOM 1684 N N . LEU A 1 203 ? 32.316 -9.245 -32.181 1.00 61.03 203 LEU A N 1
ATOM 1685 C CA . LEU A 1 203 ? 33.706 -9.376 -31.726 1.00 61.03 203 LEU A CA 1
ATOM 1686 C C . LEU A 1 203 ? 34.556 -10.188 -32.725 1.00 61.03 203 LEU A C 1
ATOM 1688 O O . LEU A 1 203 ? 34.132 -11.262 -33.168 1.00 61.03 203 LEU A O 1
ATOM 1692 N N . PRO A 1 204 ? 35.784 -9.741 -33.049 1.00 62.16 204 PRO A N 1
ATOM 1693 C CA . PRO A 1 204 ? 36.714 -10.514 -33.867 1.00 62.16 204 PRO A CA 1
ATOM 1694 C C . PRO A 1 204 ? 37.068 -11.849 -33.190 1.00 62.16 204 PRO A C 1
ATOM 1696 O O . PRO A 1 204 ? 37.158 -11.942 -31.967 1.00 62.16 204 PRO A O 1
ATOM 1699 N N . ILE A 1 205 ? 37.304 -12.896 -33.992 1.00 58.62 205 ILE A N 1
ATOM 1700 C CA . ILE A 1 205 ? 37.472 -14.303 -33.555 1.00 58.62 205 ILE A CA 1
ATOM 1701 C C . ILE A 1 205 ? 38.497 -14.466 -32.414 1.00 58.62 205 ILE A C 1
ATOM 1703 O O . ILE A 1 205 ? 38.289 -15.281 -31.518 1.00 58.62 205 ILE A O 1
ATOM 1707 N N . LYS A 1 206 ? 39.555 -13.643 -32.381 1.00 54.56 206 LYS A N 1
ATOM 1708 C CA . LYS A 1 206 ? 40.588 -13.671 -31.328 1.00 54.56 206 LYS A CA 1
ATOM 1709 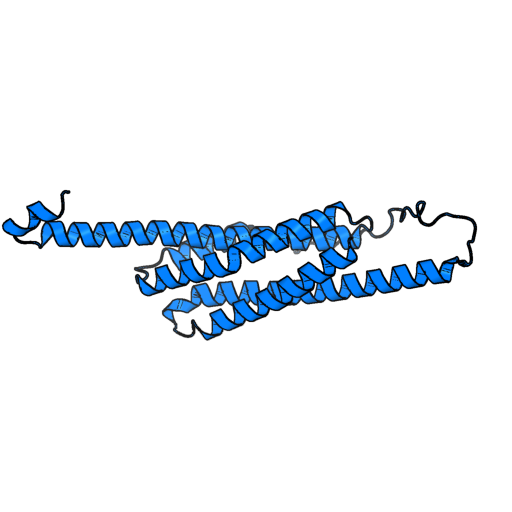C C . LYS A 1 206 ? 40.095 -13.242 -29.935 1.00 54.56 206 LYS A C 1
ATOM 1711 O O . LYS A 1 206 ? 40.749 -13.567 -28.954 1.00 54.56 206 LYS A O 1
ATOM 1716 N N . GLN A 1 207 ? 38.958 -12.551 -29.829 1.00 54.72 207 GLN A N 1
ATOM 1717 C CA . GLN A 1 207 ? 38.371 -12.096 -28.558 1.00 54.72 207 GLN A CA 1
ATOM 1718 C C . GLN A 1 207 ? 37.171 -12.944 -28.100 1.00 54.72 207 GLN A C 1
ATOM 1720 O O . GLN A 1 207 ? 36.730 -12.815 -26.960 1.00 54.72 207 GLN A O 1
ATOM 1725 N N . LYS A 1 208 ? 36.664 -13.862 -28.940 1.00 51.28 208 LYS A N 1
ATOM 1726 C CA . LYS A 1 208 ? 35.515 -14.722 -28.591 1.00 51.28 208 LYS A CA 1
ATOM 1727 C C . LYS A 1 208 ? 35.834 -15.770 -27.514 1.00 51.28 208 LYS A C 1
ATOM 1729 O O . LYS A 1 208 ? 34.920 -16.226 -26.840 1.00 51.28 208 LYS A O 1
ATOM 1734 N N . PHE A 1 209 ? 37.110 -16.111 -27.317 1.00 50.97 209 PHE A N 1
ATOM 1735 C CA . PHE A 1 209 ? 37.549 -17.110 -26.332 1.00 50.97 209 PHE A CA 1
ATOM 1736 C C . PHE A 1 209 ? 37.521 -16.625 -24.873 1.00 50.97 209 PHE A C 1
ATOM 1738 O O . PHE A 1 209 ? 37.565 -17.452 -23.972 1.00 50.97 209 PHE A O 1
ATOM 1745 N N . ILE A 1 210 ? 37.406 -15.315 -24.623 1.00 54.88 210 ILE A N 1
ATOM 1746 C CA . ILE A 1 210 ? 37.406 -14.751 -23.258 1.00 54.88 210 ILE A CA 1
ATOM 1747 C C . ILE A 1 210 ? 35.988 -14.716 -22.651 1.00 5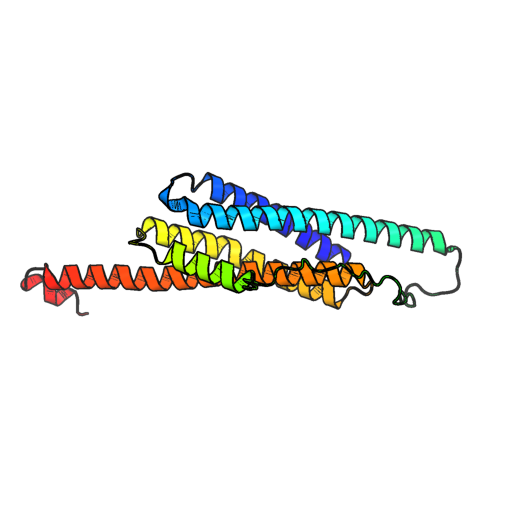4.88 210 ILE A C 1
ATOM 1749 O O . ILE A 1 210 ? 35.839 -14.701 -21.439 1.00 54.88 210 ILE A O 1
ATOM 1753 N N . VAL A 1 211 ? 34.931 -14.761 -23.472 1.00 49.00 211 VAL A N 1
ATOM 1754 C CA . VAL A 1 211 ? 33.525 -14.576 -23.037 1.00 49.00 211 VAL A CA 1
ATOM 1755 C C . VAL A 1 211 ? 32.816 -15.914 -22.719 1.00 49.00 211 VAL A C 1
ATOM 1757 O O . VAL A 1 211 ? 31.608 -15.945 -22.500 1.00 49.00 211 VAL A O 1
ATOM 1760 N N . CYS A 1 212 ? 33.544 -17.038 -22.726 1.00 43.81 212 CYS A N 1
ATOM 1761 C CA . CYS A 1 212 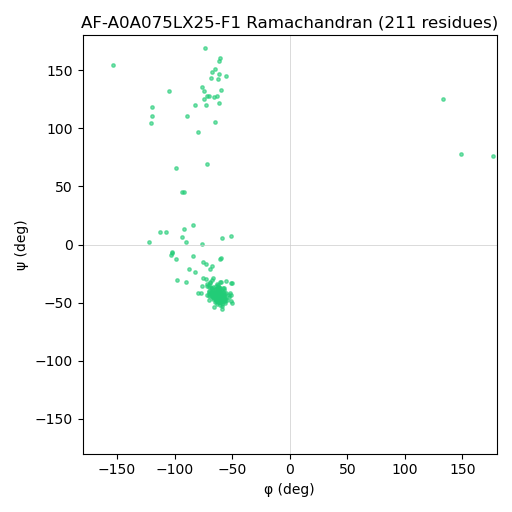? 32.999 -18.390 -22.514 1.00 43.81 212 CYS A CA 1
ATOM 1762 C C . CYS A 1 212 ? 33.454 -19.072 -21.204 1.00 43.81 212 CYS A C 1
ATOM 1764 O O . CYS A 1 212 ? 33.199 -20.266 -21.048 1.00 43.81 212 CYS A O 1
ATOM 1766 N N . LEU A 1 213 ? 34.098 -18.344 -20.288 1.00 42.78 213 LEU A N 1
ATOM 1767 C CA . LEU A 1 213 ? 34.368 -18.765 -18.903 1.00 42.78 213 LEU A CA 1
ATOM 1768 C C . LEU A 1 213 ? 33.514 -17.932 -17.944 1.00 42.78 213 LEU A C 1
ATOM 1770 O O . LEU A 1 213 ? 33.092 -18.499 -16.915 1.00 42.78 213 LEU A O 1
#

Radius of gyration: 24.56 Å; Cα contacts (8 Å, |Δi|>4): 136; chains: 1; bounding box: 69×34×73 Å

Organism: NCBI:txid1343739

Solvent-accessible surface area (backbone atoms only — not comparable to full-atom values): 12065 Å² total; per-residue (Å²): 111,68,68,59,55,48,52,51,45,31,55,47,24,56,48,47,22,54,50,30,53,49,50,38,63,72,44,68,54,75,91,36,46,68,60,32,54,51,31,50,50,55,20,50,50,23,51,52,51,24,53,52,42,51,49,50,52,50,52,53,51,51,54,54,50,51,56,60,69,53,56,82,55,84,82,66,61,92,89,69,76,74,78,74,88,80,88,82,92,80,89,76,87,76,81,93,74,77,90,73,80,61,52,72,66,54,50,49,49,50,47,51,46,57,69,70,65,51,82,85,74,49,72,68,54,38,49,52,45,34,53,53,20,64,72,45,38,62,55,32,50,49,47,25,53,49,28,53,51,48,29,72,71,44,69,54,64,71,60,19,53,53,31,47,52,50,23,53,51,32,48,50,53,31,50,51,31,51,49,43,38,52,53,28,52,56,48,53,53,51,53,51,51,52,50,52,50,50,48,68,72,71,48,58,78,91,60,58,74,72,80,77,121

Mean predicted aligned error: 12.01 Å

InterPro domains:
  IPR003251 Rubrerythrin, diiron-binding domain [PF02915] (108-180)
  IPR009078 Ferritin-like superfamily [SSF47240] (10-181)
  IPR012347 Ferritin-like [G3DSA:1.20.1260.10] (1-186)

Sequence (213 aa):
MVEKDMLEVYELEKKASKKYMQEVKRLNEEKYRPIRALLVKLAIDSVIHKHLMEALLKSYREVRGLVKEIEAYKYIGPEEFVILKGFGEVIFPMPQDPRKKMGIDELVDEYLTEALEAPPLSEEYTTALEMIAQIHLESEKKMKEIYASLAKKELHPIFRDILSCIEKDEEQHYRILKKLTEISKKRRIAILRTYVHHLRVHLPIKQKFIVCL

Nearest PDB structures (foldseek):
  2lqg-assembly1_A  TM=6.600E-01  e=4.010E+00  Mus musculus
  4ilo-assembly1_A  TM=2.244E-01  e=8.794E+00  Chlamydia trachomatis L2/434/Bu

pLDDT: mean 73.03, std 21.0, range [21.67, 97.19]